Protein AF-A0A6I2IN45-F1 (afdb_monomer_lite)

Structure (mmCIF, N/CA/C/O backbone):
data_AF-A0A6I2IN45-F1
#
_entry.id   AF-A0A6I2IN45-F1
#
loop_
_atom_site.group_PDB
_atom_site.id
_atom_site.type_symbol
_atom_site.label_atom_id
_atom_site.label_alt_id
_atom_site.label_comp_id
_atom_site.label_asym_id
_atom_site.label_entity_id
_atom_site.label_seq_id
_atom_site.pdbx_PDB_ins_code
_atom_site.Cartn_x
_atom_site.Cartn_y
_atom_site.Cartn_z
_atom_site.occupancy
_atom_site.B_iso_or_equiv
_atom_site.auth_seq_id
_atom_site.auth_comp_id
_atom_site.auth_asym_id
_atom_site.auth_atom_id
_atom_site.pdbx_PDB_model_num
ATOM 1 N N . MET A 1 1 ? 32.925 -15.203 -22.226 1.00 58.94 1 MET A N 1
ATOM 2 C CA . MET A 1 1 ? 31.473 -15.334 -22.007 1.00 58.94 1 MET A CA 1
ATOM 3 C C . MET A 1 1 ? 30.816 -14.956 -23.315 1.00 58.94 1 MET A C 1
ATOM 5 O O . MET A 1 1 ? 31.071 -13.855 -23.794 1.00 58.94 1 MET A O 1
ATOM 9 N N . ASP A 1 2 ? 30.115 -15.897 -23.936 1.00 79.56 2 ASP A N 1
ATOM 10 C CA . ASP A 1 2 ? 29.414 -15.661 -25.197 1.00 79.56 2 ASP A CA 1
ATOM 11 C C . ASP A 1 2 ? 28.270 -14.648 -24.981 1.00 79.56 2 ASP A C 1
ATOM 13 O O . ASP A 1 2 ? 27.722 -14.542 -23.877 1.00 79.56 2 ASP A O 1
ATOM 17 N N . ARG A 1 3 ? 27.920 -13.868 -26.008 1.00 73.38 3 ARG A N 1
ATOM 18 C CA . ARG A 1 3 ? 26.819 -12.891 -25.950 1.00 73.38 3 ARG A CA 1
ATOM 19 C C . ARG A 1 3 ? 25.492 -13.573 -25.610 1.00 73.38 3 ARG A C 1
ATOM 21 O O . ARG A 1 3 ? 24.694 -12.997 -24.869 1.00 73.38 3 ARG A O 1
ATOM 28 N N . ASP A 1 4 ? 25.305 -14.808 -26.064 1.00 83.31 4 ASP A N 1
ATOM 29 C CA . ASP A 1 4 ? 24.113 -15.610 -25.785 1.00 83.31 4 ASP A CA 1
ATOM 30 C C . ASP A 1 4 ? 24.023 -16.045 -24.315 1.00 83.31 4 ASP A C 1
ATOM 32 O O . ASP A 1 4 ? 22.932 -16.073 -23.739 1.00 83.31 4 ASP A O 1
ATOM 36 N N . ASP A 1 5 ? 25.158 -16.307 -23.663 1.00 85.38 5 ASP A N 1
ATOM 37 C CA . ASP A 1 5 ? 25.192 -16.630 -22.233 1.00 85.38 5 ASP A CA 1
ATOM 38 C C . ASP A 1 5 ? 24.855 -15.406 -21.378 1.00 85.38 5 ASP A C 1
ATOM 40 O O . ASP A 1 5 ? 24.067 -15.494 -20.430 1.00 85.38 5 ASP A O 1
ATOM 44 N N . ALA A 1 6 ? 25.386 -14.236 -21.744 1.00 86.25 6 ALA A N 1
ATOM 45 C CA . ALA A 1 6 ? 25.057 -12.981 -21.075 1.00 86.25 6 ALA A CA 1
ATOM 46 C C . ALA A 1 6 ? 23.564 -12.631 -21.227 1.00 86.25 6 ALA A C 1
ATOM 48 O O . ALA A 1 6 ? 22.911 -12.261 -20.247 1.00 86.25 6 ALA A O 1
ATOM 49 N N . ALA A 1 7 ? 22.997 -12.808 -22.426 1.00 88.50 7 ALA A N 1
ATOM 50 C CA . ALA A 1 7 ? 21.577 -12.578 -22.685 1.00 88.50 7 ALA A CA 1
ATOM 51 C C . ALA A 1 7 ? 20.676 -13.494 -21.836 1.00 88.50 7 ALA A C 1
ATOM 53 O O . ALA A 1 7 ? 19.730 -13.014 -21.204 1.00 88.50 7 ALA A O 1
ATOM 54 N N . LYS A 1 8 ? 21.005 -14.790 -21.737 1.00 90.94 8 LYS A N 1
ATOM 55 C CA . LYS A 1 8 ? 20.273 -15.753 -20.894 1.00 90.94 8 LYS A CA 1
ATOM 56 C C . LYS A 1 8 ? 20.310 -15.373 -19.415 1.00 90.94 8 LYS A C 1
ATOM 58 O O . LYS A 1 8 ? 19.288 -15.466 -18.733 1.00 90.94 8 LYS A O 1
ATOM 63 N N . ILE A 1 9 ? 21.457 -14.914 -18.909 1.00 90.44 9 ILE A N 1
ATOM 64 C CA . ILE A 1 9 ? 21.591 -14.457 -17.517 1.00 90.44 9 ILE A CA 1
ATOM 65 C C . ILE A 1 9 ? 20.694 -13.240 -17.260 1.00 90.44 9 ILE A C 1
ATOM 67 O O . ILE A 1 9 ? 19.969 -13.212 -16.263 1.00 90.44 9 ILE A O 1
ATOM 71 N N . ILE A 1 10 ? 20.692 -12.258 -18.167 1.00 88.19 10 ILE A N 1
ATOM 72 C CA . ILE A 1 10 ? 19.843 -11.063 -18.057 1.00 88.19 10 ILE A CA 1
ATOM 73 C C . ILE A 1 10 ? 18.362 -11.453 -18.044 1.00 88.19 10 ILE A C 1
ATOM 75 O O . ILE A 1 10 ? 17.624 -11.026 -17.155 1.00 88.19 10 ILE A O 1
ATOM 79 N N . GLN A 1 11 ? 17.930 -12.304 -18.977 1.00 88.44 11 GLN A N 1
ATOM 80 C CA . GLN A 1 11 ? 16.545 -12.773 -19.061 1.00 88.44 11 GLN A CA 1
ATOM 81 C C . GLN A 1 11 ? 16.125 -13.552 -17.812 1.00 88.44 11 GLN A C 1
ATOM 83 O O . GLN A 1 11 ? 15.054 -13.303 -17.261 1.00 88.44 11 GLN A O 1
ATOM 88 N N . LYS A 1 12 ? 16.978 -14.455 -17.314 1.00 90.56 12 LYS A N 1
ATOM 89 C CA . LYS A 1 12 ? 16.726 -15.202 -16.075 1.00 90.56 12 LYS A CA 1
ATOM 90 C C . LYS A 1 12 ? 16.561 -14.261 -14.882 1.00 90.56 12 LYS A C 1
ATOM 92 O O . LYS A 1 12 ? 15.599 -14.393 -14.128 1.00 90.56 12 LYS A O 1
ATOM 97 N N . ASN A 1 13 ? 17.460 -13.290 -14.730 1.00 88.25 13 ASN A N 1
ATOM 98 C CA . ASN A 1 13 ? 17.394 -12.309 -13.647 1.00 88.25 13 ASN A CA 1
ATOM 99 C C . ASN A 1 13 ? 16.135 -11.442 -13.742 1.00 88.25 13 ASN A C 1
ATOM 101 O O . ASN A 1 13 ? 15.477 -11.208 -12.727 1.00 88.25 13 ASN A O 1
ATOM 105 N N . TRP A 1 14 ? 15.763 -11.017 -14.950 1.00 86.00 14 TRP A N 1
ATOM 106 C CA . TRP A 1 14 ? 14.524 -10.285 -15.191 1.00 86.00 14 TRP A CA 1
ATOM 107 C C . TRP A 1 14 ? 13.282 -11.111 -14.838 1.00 86.00 14 TRP A C 1
ATOM 109 O O . TRP A 1 14 ? 12.407 -10.627 -14.123 1.00 86.00 14 TRP A O 1
ATOM 119 N N . ASN A 1 15 ? 13.217 -12.368 -15.278 1.00 84.25 15 ASN A N 1
ATOM 120 C CA . ASN A 1 15 ? 12.085 -13.254 -15.010 1.00 84.25 15 ASN A CA 1
ATOM 121 C C . ASN A 1 15 ? 11.928 -13.538 -13.513 1.00 84.25 15 ASN A C 1
ATOM 123 O O . ASN A 1 15 ? 10.815 -13.461 -12.986 1.00 84.25 15 ASN A O 1
ATOM 127 N N . ASN A 1 16 ? 13.034 -13.792 -12.812 1.00 84.44 16 ASN A N 1
ATOM 128 C CA . ASN A 1 16 ? 13.034 -13.957 -11.359 1.00 84.44 16 ASN A CA 1
ATOM 129 C C . ASN A 1 16 ? 12.531 -12.687 -10.667 1.00 84.44 16 ASN A C 1
ATOM 131 O O . ASN A 1 16 ? 11.610 -12.745 -9.855 1.00 84.44 16 ASN A O 1
ATOM 135 N N . PHE A 1 17 ? 13.074 -11.530 -11.049 1.00 85.50 17 PHE A N 1
ATOM 136 C CA . PHE A 1 17 ? 12.657 -10.236 -10.524 1.00 85.50 17 PHE A CA 1
ATOM 137 C C . PHE A 1 17 ? 11.156 -9.982 -10.722 1.00 85.50 17 PHE A C 1
ATOM 139 O O . PHE A 1 17 ? 10.447 -9.657 -9.768 1.00 85.50 17 PHE A O 1
ATOM 146 N N . ALA A 1 18 ? 10.661 -10.162 -11.947 1.00 81.81 18 ALA A N 1
ATOM 147 C CA . ALA A 1 18 ? 9.259 -9.974 -12.293 1.00 81.81 18 ALA A CA 1
ATOM 148 C C . ALA A 1 18 ? 8.344 -10.913 -11.497 1.00 81.81 18 ALA A C 1
ATOM 150 O O . ALA A 1 18 ? 7.282 -10.495 -11.036 1.00 81.81 18 ALA A O 1
ATOM 151 N N . THR A 1 19 ? 8.765 -12.165 -11.309 1.00 81.44 19 THR A N 1
ATOM 152 C CA . THR A 1 19 ? 8.012 -13.175 -10.558 1.00 81.44 19 THR A CA 1
ATOM 153 C C . THR A 1 19 ? 7.900 -12.799 -9.085 1.00 81.44 19 THR A C 1
ATOM 155 O O . THR A 1 19 ? 6.795 -12.787 -8.551 1.00 81.44 19 THR A O 1
ATOM 158 N N . THR A 1 20 ? 8.996 -12.383 -8.447 1.00 80.06 20 THR A N 1
ATOM 159 C CA . THR A 1 20 ? 8.968 -11.904 -7.056 1.00 80.06 20 THR A CA 1
ATOM 160 C C . THR A 1 20 ? 8.071 -10.676 -6.901 1.00 80.06 20 THR A C 1
ATOM 162 O O . THR A 1 20 ? 7.252 -10.620 -5.991 1.00 80.06 20 THR A O 1
ATOM 165 N N . ARG A 1 21 ? 8.148 -9.703 -7.818 1.00 81.19 21 ARG A N 1
ATOM 166 C CA . ARG A 1 21 ? 7.321 -8.481 -7.746 1.00 81.19 21 ARG A CA 1
ATOM 167 C C . ARG A 1 21 ? 5.829 -8.757 -7.884 1.00 81.19 21 ARG A C 1
ATOM 169 O O . ARG A 1 21 ? 5.015 -8.088 -7.254 1.00 81.19 21 ARG A O 1
ATOM 176 N N . LYS A 1 22 ? 5.456 -9.768 -8.670 1.00 80.62 22 LYS A N 1
ATOM 177 C CA . LYS A 1 22 ? 4.068 -10.235 -8.798 1.00 80.62 22 LYS A CA 1
ATOM 178 C C . LYS A 1 22 ? 3.498 -10.822 -7.499 1.00 80.62 22 LYS A C 1
ATOM 180 O O . LYS A 1 22 ? 2.279 -10.932 -7.391 1.00 80.62 22 LYS A O 1
ATOM 185 N N . GLN A 1 23 ? 4.354 -11.165 -6.536 1.00 82.75 23 GLN A N 1
ATOM 186 C CA . GLN A 1 23 ? 3.980 -11.703 -5.227 1.00 82.75 23 GLN A CA 1
ATOM 187 C C . GLN A 1 23 ? 3.932 -10.632 -4.126 1.00 82.75 23 GLN A C 1
ATOM 189 O O . GLN A 1 23 ? 3.487 -10.938 -3.022 1.00 82.75 23 GLN A O 1
ATOM 194 N N . ASP A 1 24 ? 4.323 -9.376 -4.400 1.00 83.19 24 ASP A N 1
ATOM 195 C CA . ASP A 1 24 ? 4.358 -8.302 -3.389 1.00 83.19 24 ASP A CA 1
ATOM 196 C C . ASP A 1 24 ? 2.987 -8.126 -2.697 1.00 83.19 24 ASP A C 1
ATOM 198 O O . ASP A 1 24 ? 2.924 -7.908 -1.490 1.00 83.19 24 ASP A O 1
ATOM 202 N N . SER A 1 25 ? 1.881 -8.290 -3.435 1.00 84.12 25 SER A N 1
ATOM 203 C CA . SER A 1 25 ? 0.509 -8.233 -2.904 1.00 84.12 25 SER A CA 1
ATOM 204 C C . SER A 1 25 ? 0.217 -9.318 -1.859 1.00 84.12 25 SER A C 1
ATOM 206 O O . SER A 1 25 ? -0.412 -9.044 -0.838 1.00 84.12 25 SER A O 1
ATOM 208 N N . GLU A 1 26 ? 0.672 -10.546 -2.108 1.00 88.12 26 GLU A N 1
ATOM 209 C CA . GLU A 1 26 ? 0.508 -11.669 -1.180 1.00 88.12 26 GLU A CA 1
ATOM 210 C C . GLU A 1 26 ? 1.450 -11.519 0.014 1.00 88.12 26 GLU A C 1
ATOM 212 O O . GLU A 1 26 ? 1.060 -11.738 1.159 1.00 88.12 26 GLU A O 1
ATOM 217 N N . MET A 1 27 ? 2.665 -11.023 -0.233 1.00 89.56 27 MET A N 1
ATOM 218 C CA . MET A 1 27 ? 3.613 -10.687 0.822 1.00 89.56 27 MET A CA 1
ATOM 219 C C . MET A 1 27 ? 3.046 -9.630 1.781 1.00 89.56 27 MET A C 1
ATOM 221 O O . MET A 1 27 ? 3.191 -9.786 2.992 1.00 89.56 27 MET A O 1
ATOM 225 N N . CYS A 1 28 ? 2.348 -8.602 1.278 1.00 91.69 28 CYS A N 1
ATOM 226 C CA . CYS A 1 28 ? 1.636 -7.636 2.122 1.00 91.69 28 CYS A CA 1
ATOM 227 C C . CYS A 1 28 ? 0.637 -8.324 3.052 1.00 91.69 28 CYS A C 1
ATOM 229 O O . CYS A 1 28 ? 0.661 -8.070 4.253 1.00 91.69 28 CYS A O 1
ATOM 231 N N . ARG A 1 29 ? -0.234 -9.183 2.505 1.00 94.50 29 ARG A N 1
ATOM 232 C CA . ARG A 1 29 ? -1.260 -9.892 3.285 1.00 94.50 29 ARG A CA 1
ATOM 233 C C . ARG A 1 29 ? -0.638 -10.803 4.333 1.00 94.50 29 ARG A C 1
ATOM 235 O O . ARG A 1 29 ? -1.058 -10.770 5.486 1.00 94.50 29 ARG A O 1
ATOM 242 N N . LYS A 1 30 ? 0.385 -11.570 3.946 1.00 94.69 30 LYS A N 1
ATOM 243 C CA . LYS A 1 30 ? 1.111 -12.463 4.850 1.00 94.69 30 LYS A CA 1
ATOM 244 C C . LYS A 1 30 ? 1.732 -11.692 6.009 1.00 94.69 30 LYS A C 1
ATOM 246 O O . LYS A 1 30 ? 1.482 -12.046 7.153 1.00 94.69 30 LYS A O 1
ATOM 251 N N . ILE A 1 31 ? 2.491 -10.630 5.726 1.00 95.56 31 ILE A N 1
ATOM 252 C CA . ILE A 1 31 ? 3.129 -9.838 6.783 1.00 95.56 31 ILE A CA 1
ATOM 253 C C . ILE A 1 31 ? 2.065 -9.174 7.659 1.00 95.56 31 ILE A C 1
ATOM 255 O O . ILE A 1 31 ? 2.119 -9.310 8.874 1.00 95.56 31 ILE A O 1
ATOM 259 N N . ALA A 1 32 ? 1.068 -8.507 7.070 1.00 96.81 32 ALA A N 1
ATOM 260 C CA . ALA A 1 32 ? 0.023 -7.820 7.830 1.00 96.81 32 ALA A CA 1
ATOM 261 C C . ALA A 1 32 ? -0.765 -8.766 8.753 1.00 96.81 32 ALA A C 1
ATOM 263 O O . ALA A 1 32 ? -1.130 -8.367 9.853 1.00 96.81 32 ALA A O 1
ATOM 264 N N . GLY A 1 33 ? -0.988 -10.016 8.333 1.00 96.56 33 GLY A N 1
ATOM 265 C CA . GLY A 1 33 ? -1.597 -11.050 9.171 1.00 96.56 33 GLY A CA 1
ATOM 266 C C . GLY A 1 33 ? -0.671 -11.649 10.235 1.00 96.56 33 GLY A C 1
ATOM 267 O O . GLY A 1 33 ? -1.170 -12.280 11.157 1.00 96.56 33 GLY A O 1
ATOM 268 N N . GLN A 1 34 ? 0.652 -11.485 10.121 1.00 95.94 34 GLN A N 1
ATOM 269 C CA . GLN A 1 34 ? 1.618 -11.908 11.146 1.00 95.94 34 GLN A CA 1
ATOM 270 C C . GLN A 1 34 ? 1.790 -10.866 12.256 1.00 95.94 34 GLN A C 1
ATOM 272 O O . GLN A 1 34 ? 1.976 -11.235 13.409 1.00 95.94 34 GLN A O 1
ATOM 277 N N . ILE A 1 35 ? 1.766 -9.576 11.906 1.00 96.31 35 ILE A N 1
ATOM 278 C CA . ILE A 1 35 ? 2.050 -8.458 12.830 1.00 96.31 35 ILE A CA 1
ATOM 279 C C . ILE A 1 35 ? 0.799 -7.687 13.265 1.00 96.31 35 ILE A C 1
ATOM 281 O O . ILE A 1 35 ? 0.859 -6.522 13.675 1.00 96.31 35 ILE A O 1
ATOM 285 N N . GLY A 1 36 ? -0.352 -8.308 13.077 1.00 97.38 36 GLY A N 1
ATOM 286 C CA . GLY A 1 36 ? -1.644 -7.706 13.300 1.00 97.38 36 GLY A CA 1
ATOM 287 C C . GLY A 1 36 ? -2.747 -8.729 13.126 1.00 97.38 36 GLY A C 1
ATOM 288 O O . GLY A 1 36 ? -2.514 -9.930 12.982 1.00 97.38 36 GLY A O 1
ATOM 289 N N . ARG A 1 37 ? -3.975 -8.230 13.077 1.00 97.56 37 ARG A N 1
ATOM 290 C CA . ARG A 1 37 ? -5.174 -9.047 12.893 1.00 97.56 37 ARG A CA 1
ATOM 291 C C . ARG A 1 37 ? -6.002 -8.551 11.721 1.00 97.56 37 ARG A C 1
ATOM 293 O O . ARG A 1 37 ? -5.967 -7.373 11.364 1.00 97.56 37 ARG A O 1
ATOM 300 N N . LYS A 1 38 ? -6.792 -9.450 11.137 1.00 98.06 38 LYS A N 1
ATOM 301 C CA . LYS A 1 38 ? -7.822 -9.068 10.165 1.00 98.06 38 LYS A CA 1
ATOM 302 C C . LYS A 1 38 ? -8.906 -8.243 10.857 1.00 98.06 38 LYS A C 1
ATOM 304 O O . LYS A 1 38 ? -9.243 -8.501 12.015 1.00 98.06 38 LYS A O 1
ATOM 309 N N . ILE A 1 39 ? -9.438 -7.270 10.129 1.00 98.12 39 ILE A N 1
ATOM 310 C CA . ILE A 1 39 ? -10.679 -6.595 10.508 1.00 98.12 39 ILE A CA 1
ATOM 311 C C . ILE A 1 39 ? -11.840 -7.472 10.044 1.00 98.12 39 ILE A C 1
ATOM 313 O O . ILE A 1 39 ? -11.816 -7.957 8.914 1.00 98.12 39 ILE A O 1
ATOM 317 N N . THR A 1 40 ? -12.808 -7.717 10.924 1.00 96.75 40 THR A N 1
ATOM 318 C CA . THR A 1 40 ? -13.891 -8.688 10.684 1.00 96.75 40 THR A CA 1
ATOM 319 C C . THR A 1 40 ? -15.168 -8.062 10.146 1.00 96.75 40 THR A C 1
ATOM 321 O O . THR A 1 40 ? -15.942 -8.743 9.486 1.00 96.75 40 THR A O 1
ATOM 324 N N . ASP A 1 41 ? -15.393 -6.782 10.431 1.00 97.69 41 ASP A N 1
ATOM 325 C CA . ASP A 1 41 ? -16.601 -6.055 10.056 1.00 97.69 41 ASP A CA 1
ATOM 326 C C . ASP A 1 41 ? -16.350 -4.537 10.047 1.00 97.69 41 ASP A C 1
ATOM 328 O O . ASP A 1 41 ? -15.307 -4.042 10.492 1.00 97.69 41 ASP A O 1
ATOM 332 N N . TYR A 1 42 ? -17.305 -3.779 9.503 1.00 97.31 42 TYR A N 1
ATOM 333 C CA . TYR A 1 42 ? -17.170 -2.328 9.384 1.00 97.31 42 TYR A CA 1
ATOM 334 C C . TYR A 1 42 ? -17.141 -1.612 10.745 1.00 97.31 42 TYR A C 1
ATOM 336 O O . TYR A 1 42 ? -16.450 -0.605 10.897 1.00 97.31 42 TYR A O 1
ATOM 344 N N . ALA A 1 43 ? -17.824 -2.139 11.765 1.00 97.31 43 ALA A N 1
ATOM 345 C CA . ALA A 1 43 ? -17.793 -1.547 13.101 1.00 97.31 43 ALA A CA 1
ATOM 346 C C . ALA A 1 43 ? -16.396 -1.678 13.734 1.00 97.31 43 ALA A C 1
ATOM 348 O O . ALA A 1 43 ? -15.901 -0.748 14.373 1.00 97.31 43 ALA A O 1
ATOM 349 N N . ASP A 1 44 ? -15.717 -2.802 13.521 1.00 98.25 44 ASP A N 1
ATOM 350 C CA . ASP A 1 44 ? -14.331 -3.026 13.915 1.00 98.25 44 ASP A CA 1
ATOM 351 C C . ASP A 1 44 ? -13.352 -2.113 13.161 1.00 98.25 44 ASP A C 1
ATOM 353 O O . ASP A 1 44 ? -12.417 -1.569 13.763 1.00 98.25 44 ASP A O 1
ATOM 357 N N . PHE A 1 45 ? -13.608 -1.863 11.873 1.00 98.12 45 PHE A N 1
ATOM 358 C CA . PHE A 1 45 ? -12.893 -0.841 11.106 1.00 98.12 45 PHE A CA 1
ATOM 359 C C . PHE A 1 45 ? -13.039 0.545 11.740 1.00 98.12 45 PHE A C 1
ATOM 361 O O . PHE A 1 45 ? -12.026 1.190 12.019 1.00 98.12 45 PHE A O 1
ATOM 368 N N . GLN A 1 46 ? -14.268 0.984 12.024 1.00 97.62 46 GLN A N 1
ATOM 369 C CA . GLN A 1 46 ? -14.527 2.293 12.628 1.00 97.62 46 GLN A CA 1
ATOM 370 C C . GLN A 1 46 ? -13.874 2.423 14.006 1.00 97.62 46 GLN A C 1
ATOM 372 O O . GLN A 1 46 ? -13.182 3.406 14.267 1.00 97.62 46 GLN A O 1
ATOM 377 N N . ARG A 1 47 ? -14.001 1.408 14.873 1.00 97.62 47 ARG A N 1
ATOM 378 C CA . ARG A 1 47 ? -13.312 1.393 16.176 1.00 97.62 47 ARG A CA 1
ATOM 379 C C . ARG A 1 47 ? -11.802 1.553 16.017 1.00 97.62 47 ARG A C 1
ATOM 381 O O . ARG A 1 47 ? -11.197 2.355 16.723 1.00 97.62 47 ARG A O 1
ATOM 388 N N . SER A 1 48 ? -11.197 0.825 15.079 1.00 98.00 48 SER A N 1
ATOM 389 C CA . SER A 1 48 ? -9.759 0.912 14.801 1.00 98.00 48 SER A CA 1
ATOM 390 C C . SER A 1 48 ? -9.358 2.293 14.270 1.00 98.00 48 SER A C 1
ATOM 392 O O . SER A 1 48 ? -8.336 2.843 14.688 1.00 98.00 48 SER A O 1
ATOM 394 N N . LEU A 1 49 ? -10.178 2.874 13.390 1.00 97.06 49 LEU A N 1
ATOM 395 C CA . LEU A 1 49 ? -9.975 4.197 12.802 1.00 97.06 49 LEU A CA 1
ATOM 396 C C . LEU A 1 49 ? -10.011 5.297 13.873 1.00 97.06 49 LEU A C 1
ATOM 398 O O . LEU A 1 49 ? -9.068 6.086 13.968 1.00 97.06 49 LEU A O 1
ATOM 402 N N . TYR A 1 50 ? -11.048 5.316 14.715 1.00 96.69 50 TYR A N 1
ATOM 403 C CA . TYR A 1 50 ? -11.209 6.309 15.783 1.00 96.69 50 TYR A CA 1
ATOM 404 C C . TYR A 1 50 ? -10.193 6.142 16.913 1.00 96.69 50 TYR A C 1
ATOM 406 O O . TYR A 1 50 ? -9.751 7.131 17.496 1.00 96.69 50 TYR A O 1
ATOM 414 N N . ALA A 1 51 ? -9.743 4.914 17.174 1.00 96.81 51 ALA A N 1
ATOM 415 C CA . ALA A 1 51 ? -8.633 4.644 18.084 1.00 96.81 51 ALA A CA 1
ATOM 416 C C . ALA A 1 51 ? -7.255 5.012 17.492 1.00 96.81 51 ALA A C 1
ATOM 418 O O . ALA A 1 51 ? -6.229 4.721 18.107 1.00 96.81 51 ALA A O 1
ATOM 419 N N . ASN A 1 52 ? -7.206 5.635 16.305 1.00 96.50 52 ASN A N 1
ATOM 420 C CA . ASN A 1 52 ? -5.986 6.012 15.587 1.00 96.50 52 ASN A CA 1
ATOM 421 C C . ASN A 1 52 ? -5.008 4.844 15.374 1.00 96.50 52 ASN A C 1
ATOM 423 O O . ASN A 1 52 ? -3.792 5.052 15.303 1.00 96.50 52 ASN A O 1
ATOM 427 N N . LYS A 1 53 ? -5.523 3.614 15.255 1.00 97.81 53 LYS A N 1
ATOM 428 C CA . LYS A 1 53 ? -4.701 2.444 14.939 1.00 97.81 53 LYS A CA 1
ATOM 429 C C . LYS A 1 53 ? -4.161 2.548 13.511 1.00 97.81 53 LYS A C 1
ATOM 431 O O . LYS A 1 53 ? -4.669 3.301 12.678 1.00 97.81 53 LYS A O 1
ATOM 436 N N . VAL A 1 54 ? -3.111 1.779 13.227 1.00 98.44 54 VAL A N 1
ATOM 437 C CA . VAL A 1 54 ? -2.567 1.658 11.871 1.00 98.44 54 VAL A CA 1
ATOM 438 C C . VAL A 1 54 ? -3.309 0.537 11.158 1.00 98.44 54 VAL A C 1
ATOM 440 O O . VAL A 1 54 ? -3.141 -0.637 11.483 1.00 98.44 54 VAL A O 1
ATOM 443 N N . ILE A 1 55 ? -4.132 0.910 10.185 1.00 98.56 55 ILE A N 1
ATOM 444 C CA . ILE A 1 55 ? -4.898 -0.014 9.350 1.00 98.56 55 ILE A CA 1
ATOM 445 C C . ILE A 1 55 ? -4.142 -0.214 8.036 1.00 98.56 55 ILE A C 1
ATOM 447 O O . ILE A 1 55 ? -3.632 0.737 7.440 1.00 98.56 55 ILE A O 1
ATOM 451 N N . VAL A 1 56 ? -4.079 -1.454 7.566 1.00 98.44 56 VAL A N 1
ATOM 452 C CA . VAL A 1 56 ? -3.436 -1.852 6.315 1.00 98.44 56 VAL A CA 1
ATOM 453 C C . VAL A 1 56 ? -4.506 -2.302 5.330 1.00 98.44 56 VAL A C 1
ATOM 455 O O . VAL A 1 56 ? -5.251 -3.244 5.593 1.00 98.44 56 VAL A O 1
ATOM 458 N N . GLN A 1 57 ? -4.540 -1.662 4.166 1.00 97.38 57 GLN A N 1
ATOM 459 C CA . GLN A 1 57 ? -5.290 -2.106 3.000 1.00 97.38 57 GLN A CA 1
ATOM 460 C C . GLN A 1 57 ? -4.327 -2.828 2.051 1.00 97.38 57 GLN A C 1
ATOM 462 O O . GLN A 1 57 ? -3.519 -2.185 1.382 1.00 97.38 57 GLN A O 1
ATOM 467 N N . ALA A 1 58 ? -4.422 -4.155 1.964 1.00 95.62 58 ALA A N 1
ATOM 468 C CA . ALA A 1 58 ? -3.583 -5.003 1.111 1.00 95.62 58 ALA A CA 1
ATOM 469 C C . ALA A 1 58 ? -4.380 -5.516 -0.104 1.00 95.62 58 ALA A C 1
ATOM 471 O O . ALA A 1 58 ? -4.676 -6.707 -0.236 1.00 95.62 58 ALA A O 1
ATOM 472 N N . ASN A 1 59 ? -4.766 -4.591 -0.989 1.00 93.19 59 ASN A N 1
ATOM 473 C CA . ASN A 1 59 ? -5.751 -4.833 -2.048 1.00 93.19 59 ASN A CA 1
ATOM 474 C C . ASN A 1 59 ? -5.163 -5.244 -3.414 1.00 93.19 59 ASN A C 1
ATOM 476 O O . ASN A 1 59 ? -5.864 -5.221 -4.421 1.00 93.19 59 ASN A O 1
ATOM 480 N N . GLY A 1 60 ? -3.881 -5.594 -3.488 1.00 87.19 60 GLY A N 1
ATOM 481 C CA . GLY A 1 60 ? -3.274 -6.050 -4.739 1.00 87.19 60 GLY A CA 1
ATOM 482 C C . GLY A 1 60 ? -3.740 -7.450 -5.159 1.00 87.19 60 GLY A C 1
ATOM 483 O O . GLY A 1 60 ? -4.078 -8.286 -4.317 1.00 87.19 60 GLY A O 1
ATOM 484 N N . THR A 1 61 ? -3.712 -7.736 -6.461 1.00 85.25 61 THR A N 1
ATOM 485 C CA . THR A 1 61 ? -3.995 -9.081 -7.001 1.00 85.25 61 THR A CA 1
ATOM 486 C C . THR A 1 61 ? -2.695 -9.858 -7.213 1.00 85.25 61 THR A C 1
ATOM 488 O O . THR A 1 61 ? -1.668 -9.269 -7.563 1.00 85.25 61 THR A O 1
ATOM 491 N N . GLU A 1 62 ? -2.715 -11.169 -6.965 1.00 78.94 62 GLU A N 1
ATOM 492 C CA . GLU A 1 62 ? -1.583 -12.044 -7.292 1.00 78.94 62 GLU A CA 1
ATOM 493 C C . GLU A 1 62 ? -1.383 -12.098 -8.813 1.00 78.94 62 GLU A C 1
ATOM 495 O O . GLU A 1 62 ? -2.336 -11.970 -9.581 1.00 78.94 62 GLU A O 1
ATOM 500 N N . HIS A 1 63 ? -0.135 -12.216 -9.269 1.00 79.81 63 HIS A N 1
ATOM 501 C CA . HIS A 1 63 ? 0.254 -12.258 -10.688 1.00 79.81 63 HIS A CA 1
ATOM 502 C C . HIS A 1 63 ? -0.005 -10.974 -11.495 1.00 79.81 63 HIS A C 1
ATOM 504 O O . HIS A 1 63 ? 0.638 -10.782 -12.532 1.00 79.81 63 HIS A O 1
ATOM 510 N N . CYS A 1 64 ? -0.842 -10.058 -10.999 1.00 81.75 64 CYS A N 1
ATOM 511 C CA . CYS A 1 64 ? -1.119 -8.760 -11.601 1.00 81.75 64 CYS A CA 1
ATOM 512 C C . CYS A 1 64 ? -0.971 -7.615 -10.575 1.00 81.75 64 CYS A C 1
ATOM 514 O O . CYS A 1 64 ? -1.965 -7.081 -10.078 1.00 81.75 64 CYS A O 1
ATOM 516 N N . PRO A 1 65 ? 0.272 -7.176 -10.280 1.00 74.19 65 PRO A N 1
ATOM 517 C CA . PRO A 1 65 ? 0.557 -6.155 -9.264 1.00 74.19 65 PRO A CA 1
ATOM 518 C C . PRO A 1 65 ? 0.056 -4.749 -9.639 1.00 74.19 65 PRO A C 1
ATOM 520 O O . PRO A 1 65 ? 0.189 -3.817 -8.850 1.00 74.19 65 PRO A O 1
ATOM 523 N N . MET A 1 66 ? -0.503 -4.590 -10.842 1.00 80.56 66 MET A N 1
ATOM 524 C CA . MET A 1 66 ? -1.113 -3.351 -11.328 1.00 80.56 66 MET A CA 1
ATOM 525 C C . MET A 1 66 ? -2.615 -3.263 -11.019 1.00 80.56 66 MET A C 1
ATOM 527 O O . MET A 1 66 ? -3.195 -2.193 -11.195 1.00 80.56 66 MET A O 1
ATOM 531 N N . ILE A 1 67 ? -3.245 -4.363 -10.584 1.00 84.75 67 ILE A N 1
ATOM 532 C CA . ILE A 1 67 ? -4.662 -4.402 -10.210 1.00 84.75 67 ILE A CA 1
ATOM 533 C C . ILE A 1 67 ? -4.800 -4.256 -8.698 1.00 84.75 67 ILE A C 1
ATOM 535 O O . ILE A 1 67 ? -4.154 -4.967 -7.922 1.00 84.75 67 ILE A O 1
ATOM 539 N N . GLY A 1 68 ? -5.712 -3.367 -8.308 1.00 89.56 68 GLY A N 1
ATOM 540 C CA . GLY A 1 68 ? -5.954 -3.005 -6.921 1.00 89.56 68 GLY A CA 1
ATOM 541 C C . GLY A 1 68 ? -4.972 -1.955 -6.411 1.00 89.56 68 GLY A C 1
ATOM 542 O O . GLY A 1 68 ? -3.990 -1.606 -7.065 1.00 89.56 68 GLY A O 1
ATOM 543 N N . HIS A 1 69 ? -5.271 -1.408 -5.237 1.00 93.44 69 HIS A N 1
ATOM 544 C CA . HIS A 1 69 ? -4.475 -0.341 -4.641 1.00 93.44 69 HIS A CA 1
ATOM 545 C C . HIS A 1 69 ? -4.252 -0.612 -3.163 1.00 93.44 69 HIS A C 1
ATOM 547 O O . HIS A 1 69 ? -5.218 -0.661 -2.404 1.00 93.44 69 HIS A O 1
ATOM 553 N N . SER A 1 70 ? -2.999 -0.784 -2.757 1.00 95.69 70 SER A N 1
ATOM 554 C CA . SER A 1 70 ? -2.654 -0.963 -1.348 1.00 95.69 70 SER A CA 1
ATOM 555 C C . SER A 1 70 ? -2.269 0.363 -0.700 1.00 95.69 70 SER A C 1
ATOM 557 O O . SER A 1 70 ? -1.640 1.219 -1.324 1.00 95.69 70 SER A O 1
ATOM 559 N N . ALA A 1 71 ? -2.661 0.529 0.558 1.00 97.31 71 ALA A N 1
ATOM 560 C CA . ALA A 1 71 ? -2.470 1.752 1.324 1.00 97.31 71 ALA A CA 1
ATOM 561 C C . ALA A 1 71 ? -2.415 1.449 2.824 1.00 97.31 71 ALA A C 1
ATOM 563 O O . ALA A 1 71 ? -2.804 0.368 3.266 1.00 97.31 71 ALA A O 1
ATOM 564 N N . PHE A 1 72 ? -1.994 2.435 3.606 1.00 98.19 72 PHE A N 1
ATOM 565 C CA . PHE A 1 72 ? -2.251 2.469 5.040 1.00 98.19 72 PHE A CA 1
ATOM 566 C C . PHE A 1 72 ? -3.284 3.540 5.363 1.00 98.19 72 PHE A C 1
ATOM 568 O O . PHE A 1 72 ? -3.428 4.522 4.629 1.00 98.19 72 PHE A O 1
ATOM 575 N N . ILE A 1 73 ? -3.951 3.377 6.497 1.00 97.81 73 ILE A N 1
ATOM 576 C CA . ILE A 1 73 ? -4.654 4.450 7.186 1.00 97.81 73 ILE A CA 1
ATOM 577 C C . ILE A 1 73 ? -4.009 4.580 8.560 1.00 97.81 73 ILE A C 1
ATOM 579 O O . ILE A 1 73 ? -3.977 3.624 9.331 1.00 97.81 73 ILE A O 1
ATOM 583 N N . ALA A 1 74 ? -3.461 5.752 8.853 1.00 96.81 74 ALA A N 1
ATOM 584 C CA . ALA A 1 74 ? -2.837 6.054 10.134 1.00 96.81 74 ALA A CA 1
ATOM 585 C C . ALA A 1 74 ? -3.205 7.481 10.530 1.00 96.81 74 ALA A C 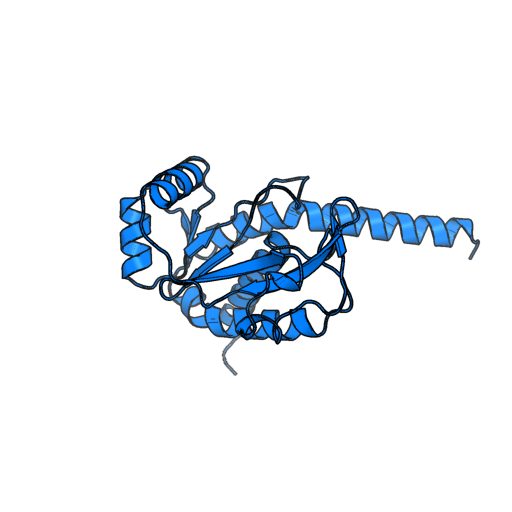1
ATOM 587 O O . ALA A 1 74 ? -3.244 8.358 9.669 1.00 96.81 74 ALA A O 1
ATOM 588 N N . THR A 1 75 ? -3.513 7.700 11.813 1.00 94.56 75 THR A N 1
ATOM 589 C CA . THR A 1 75 ? -4.044 8.986 12.315 1.00 94.56 75 THR A CA 1
ATOM 590 C C . THR A 1 75 ? -5.189 9.533 11.449 1.00 94.56 75 THR A C 1
ATOM 592 O O . THR A 1 75 ? -5.220 10.714 11.103 1.00 94.56 75 THR A O 1
ATOM 595 N N . GLN A 1 76 ? -6.105 8.636 11.057 1.00 94.06 76 GLN A N 1
ATOM 596 C CA . GLN A 1 76 ? -7.272 8.915 10.204 1.00 94.06 76 GLN A CA 1
ATOM 597 C C . GLN A 1 76 ? -6.930 9.514 8.831 1.00 94.06 76 GLN A C 1
ATOM 599 O O . GLN A 1 76 ? -7.741 10.204 8.211 1.00 94.06 76 GLN A O 1
ATOM 604 N N . ARG A 1 77 ? -5.720 9.251 8.328 1.00 95.38 77 ARG A N 1
ATOM 605 C CA . ARG A 1 77 ? -5.269 9.706 7.014 1.00 95.38 77 ARG A CA 1
ATOM 606 C C . ARG A 1 77 ? -4.803 8.548 6.159 1.00 95.38 77 ARG A C 1
ATOM 608 O O . ARG A 1 77 ? -4.091 7.665 6.635 1.00 95.38 77 ARG A O 1
ATOM 615 N N . TYR A 1 78 ? -5.150 8.599 4.879 1.00 95.25 78 TYR A N 1
ATOM 616 C CA . TYR A 1 78 ? -4.577 7.708 3.884 1.00 95.25 78 TYR A CA 1
ATOM 617 C C . TYR A 1 78 ? -3.097 8.008 3.689 1.00 95.25 78 TYR A C 1
ATOM 619 O O . TYR A 1 78 ? -2.715 9.159 3.467 1.00 95.25 78 TYR A O 1
ATOM 627 N N . VAL A 1 79 ? -2.293 6.948 3.719 1.00 96.50 79 VAL A N 1
ATOM 628 C CA . VAL A 1 79 ? -0.877 6.937 3.363 1.00 96.50 79 VAL A CA 1
ATOM 629 C C . VAL A 1 79 ? -0.690 5.954 2.212 1.00 96.50 79 VAL A C 1
ATOM 631 O O . VAL A 1 79 ? -0.712 4.736 2.406 1.00 96.50 79 VAL A O 1
ATOM 634 N N . SER A 1 80 ? -0.533 6.469 0.996 1.00 95.31 80 SER A N 1
ATOM 635 C CA . SER A 1 80 ? -0.478 5.649 -0.213 1.00 95.31 80 SER A CA 1
ATOM 636 C C . SER A 1 80 ? 0.434 6.219 -1.295 1.00 95.31 80 SER A C 1
ATOM 638 O O . SER A 1 80 ? 0.755 7.409 -1.328 1.00 95.31 80 SER A O 1
ATOM 640 N N . LEU A 1 81 ? 0.869 5.336 -2.195 1.00 94.25 81 LEU A N 1
ATOM 641 C CA . LEU A 1 81 ? 1.598 5.702 -3.404 1.00 94.25 81 LEU A CA 1
ATOM 642 C C . LEU A 1 81 ? 0.624 5.772 -4.581 1.00 94.25 81 LEU A C 1
ATOM 644 O O . LEU A 1 81 ? 0.123 4.742 -5.029 1.00 94.25 81 LEU A O 1
ATOM 648 N N . ASN A 1 82 ? 0.400 6.970 -5.107 1.00 93.06 82 ASN A N 1
ATOM 649 C CA . ASN A 1 82 ? -0.535 7.220 -6.201 1.00 93.06 82 ASN A CA 1
ATOM 650 C C . ASN A 1 82 ? 0.201 7.521 -7.500 1.00 93.06 82 ASN A C 1
ATOM 652 O O . ASN A 1 82 ? 1.409 7.750 -7.496 1.00 93.06 82 ASN A O 1
ATOM 656 N N . MET A 1 83 ? -0.541 7.547 -8.604 1.00 91.56 83 MET A N 1
ATOM 657 C CA . MET A 1 83 ? -0.083 8.060 -9.890 1.00 91.56 83 MET A CA 1
ATOM 658 C C . MET A 1 83 ? -1.048 9.124 -10.385 1.00 91.56 83 MET A C 1
ATOM 660 O O . MET A 1 83 ? -2.259 8.928 -10.319 1.00 91.56 83 MET A O 1
ATOM 664 N N . SER A 1 84 ? -0.519 10.220 -10.916 1.00 92.69 84 SER A N 1
ATOM 665 C CA . SER A 1 84 ? -1.329 11.226 -11.594 1.00 92.69 84 SER A CA 1
ATOM 666 C C . SER A 1 84 ? -0.510 11.977 -12.640 1.00 92.69 84 SER A C 1
ATOM 668 O O . SER A 1 84 ? 0.721 11.877 -12.680 1.00 92.69 84 SER A O 1
ATOM 670 N N . ARG A 1 85 ? -1.203 12.725 -13.497 1.00 92.31 85 ARG A N 1
ATOM 671 C CA . ARG A 1 85 ? -0.571 13.712 -14.376 1.00 92.31 85 ARG A CA 1
ATOM 672 C C . ARG A 1 85 ? -0.097 14.892 -13.529 1.00 92.31 85 ARG A C 1
ATOM 674 O O . ARG A 1 85 ? -0.724 15.204 -12.516 1.00 92.31 85 ARG A O 1
ATOM 681 N N . MET A 1 86 ? 1.007 15.521 -13.922 1.00 91.19 86 MET A N 1
ATOM 682 C CA . MET A 1 86 ? 1.667 16.559 -13.120 1.00 91.19 86 MET A CA 1
ATOM 683 C C . MET A 1 86 ? 0.734 17.719 -12.753 1.00 91.19 86 MET A C 1
ATOM 685 O O . MET A 1 86 ? 0.760 18.177 -11.615 1.00 91.19 86 MET A O 1
ATOM 689 N N . GLU A 1 87 ? -0.138 18.137 -13.668 1.00 90.81 87 GLU A N 1
ATOM 690 C CA . GLU A 1 87 ? -1.108 19.221 -13.473 1.00 90.81 87 GLU A CA 1
ATOM 691 C C . GLU A 1 87 ? -2.185 18.930 -12.415 1.00 90.81 87 GLU A C 1
ATOM 693 O O . GLU A 1 87 ? -2.815 19.856 -11.913 1.00 90.81 87 GLU A O 1
ATOM 698 N N . TYR A 1 88 ? -2.396 17.661 -12.058 1.00 92.25 88 TYR A N 1
ATOM 699 C CA . TYR A 1 88 ? -3.372 17.248 -11.045 1.00 92.25 88 TYR A CA 1
ATOM 700 C C . TYR A 1 88 ? -2.723 16.929 -9.696 1.00 92.25 88 TYR A C 1
ATOM 702 O O . TYR A 1 88 ? -3.416 16.566 -8.743 1.00 92.25 88 TYR A O 1
ATOM 710 N N . ILE A 1 89 ? -1.395 17.019 -9.595 1.00 89.69 89 ILE A N 1
ATOM 711 C CA . ILE A 1 89 ? -0.681 16.801 -8.340 1.00 89.69 89 ILE A CA 1
ATOM 712 C C . ILE A 1 89 ? -0.652 18.122 -7.571 1.00 89.69 89 ILE A C 1
ATOM 714 O O . ILE A 1 89 ? -0.122 19.125 -8.042 1.00 89.69 89 ILE A O 1
ATOM 718 N N . SER A 1 90 ? -1.201 18.112 -6.355 1.00 87.94 90 SER A N 1
ATOM 719 C CA . SER A 1 90 ? -1.153 19.269 -5.456 1.00 87.94 90 SER A CA 1
ATOM 720 C C . SER A 1 90 ? 0.291 19.720 -5.213 1.00 87.94 90 SER A C 1
ATOM 722 O O . SER A 1 90 ? 1.194 18.896 -5.039 1.00 87.94 90 SER A O 1
ATOM 724 N N . SER A 1 91 ? 0.497 21.035 -5.097 1.00 86.75 91 SER A N 1
ATOM 725 C CA . SER A 1 91 ? 1.792 21.644 -4.765 1.00 86.75 91 SER A CA 1
ATOM 726 C C . SER A 1 91 ? 2.446 21.026 -3.520 1.00 86.75 91 SER A C 1
ATOM 728 O O . SER A 1 91 ? 3.664 20.849 -3.472 1.00 86.75 91 SER A O 1
ATOM 730 N N . HIS A 1 92 ? 1.644 20.592 -2.542 1.00 85.06 92 HIS A N 1
ATOM 731 C CA . HIS A 1 92 ? 2.117 19.926 -1.326 1.00 85.06 92 HIS A CA 1
ATOM 732 C C . HIS A 1 92 ? 2.812 18.576 -1.579 1.00 85.06 92 HIS A C 1
ATOM 734 O O . HIS A 1 92 ? 3.644 18.151 -0.769 1.00 85.06 92 HIS A O 1
ATOM 740 N N . HIS A 1 93 ? 2.493 17.903 -2.688 1.00 86.38 93 HIS A N 1
ATOM 741 C CA . HIS A 1 93 ? 3.035 16.593 -3.059 1.00 86.38 93 HIS A CA 1
ATOM 742 C C . HIS A 1 93 ? 4.174 16.667 -4.075 1.00 86.38 93 HIS A C 1
ATOM 744 O O . HIS A 1 93 ? 4.838 15.655 -4.285 1.00 86.38 93 HIS A O 1
ATOM 750 N N . LEU A 1 94 ? 4.470 17.840 -4.646 1.00 84.75 94 LEU A N 1
ATOM 751 C CA . LEU A 1 94 ? 5.548 17.999 -5.636 1.00 84.75 94 LEU A CA 1
ATOM 752 C C . LEU A 1 94 ? 6.928 17.627 -5.080 1.00 84.75 94 LEU A C 1
ATOM 754 O O . LEU A 1 94 ? 7.785 17.112 -5.792 1.00 84.75 94 LEU A O 1
ATOM 758 N N . LYS A 1 95 ? 7.134 17.794 -3.771 1.00 84.94 95 LYS A N 1
ATOM 759 C CA . LYS A 1 95 ? 8.361 17.348 -3.095 1.00 84.94 95 LYS A CA 1
ATOM 760 C C . LYS A 1 95 ? 8.439 15.825 -2.901 1.00 84.94 95 LYS A C 1
ATOM 762 O O . LYS A 1 95 ? 9.453 15.339 -2.404 1.00 84.94 95 LYS A O 1
ATOM 767 N N . ASN A 1 96 ? 7.383 15.079 -3.237 1.00 87.44 96 ASN A N 1
ATOM 768 C CA . ASN A 1 96 ? 7.209 13.640 -2.992 1.00 87.44 96 ASN A CA 1
ATOM 769 C C . ASN A 1 96 ? 7.031 12.833 -4.279 1.00 87.44 96 ASN A C 1
ATOM 771 O O . ASN A 1 96 ? 6.450 11.751 -4.233 1.00 87.44 96 ASN A O 1
ATOM 775 N N . LEU A 1 97 ? 7.485 13.367 -5.409 1.00 89.50 97 LEU A N 1
ATOM 776 C CA . LEU A 1 97 ? 7.385 12.719 -6.710 1.00 89.50 97 LEU A CA 1
ATOM 777 C C . LEU A 1 97 ? 8.455 11.634 -6.876 1.00 89.50 97 LEU A C 1
ATOM 779 O O . LEU A 1 97 ? 9.554 11.733 -6.326 1.00 89.50 97 LEU A O 1
ATOM 783 N N . SER A 1 98 ? 8.158 10.630 -7.699 1.00 88.88 98 SER A N 1
ATOM 784 C CA . SER A 1 98 ? 9.182 9.749 -8.253 1.00 88.88 98 SER A CA 1
ATOM 785 C C . SER A 1 98 ? 10.157 10.536 -9.121 1.00 88.88 98 SER A C 1
ATOM 787 O O . SER A 1 98 ? 9.792 11.526 -9.765 1.00 88.88 98 SER A O 1
ATOM 789 N N . LYS A 1 99 ? 11.403 10.055 -9.174 1.00 86.88 99 LYS A N 1
ATOM 790 C CA . LYS A 1 99 ? 12.462 10.660 -9.987 1.00 86.88 99 LYS A CA 1
ATOM 791 C C . LYS A 1 99 ? 12.121 10.641 -11.478 1.00 86.88 99 LYS A C 1
ATOM 793 O O . LYS A 1 99 ? 12.272 11.666 -12.140 1.00 86.88 99 LYS A O 1
ATOM 798 N N . TYR A 1 100 ? 11.636 9.502 -11.974 1.00 87.94 100 TYR A N 1
ATOM 799 C CA . TYR A 1 100 ? 11.280 9.306 -13.378 1.00 87.94 100 TYR A CA 1
ATOM 800 C C . TYR A 1 100 ? 9.765 9.214 -13.590 1.00 87.94 100 TYR A C 1
ATOM 802 O O . TYR A 1 100 ? 9.009 8.810 -12.697 1.00 87.94 100 TYR A O 1
ATOM 810 N N . GLU A 1 101 ? 9.353 9.602 -14.793 1.00 89.44 101 GLU A N 1
ATOM 811 C CA . GLU A 1 101 ? 7.992 9.478 -15.315 1.00 89.44 101 GLU A CA 1
ATOM 812 C C . GLU A 1 101 ? 7.742 8.086 -15.884 1.00 89.44 101 GLU A C 1
ATOM 814 O O . GLU A 1 101 ? 8.661 7.394 -16.321 1.00 89.44 101 GLU A O 1
ATOM 819 N N . THR A 1 102 ? 6.477 7.683 -15.877 1.00 88.25 102 THR A N 1
ATOM 820 C CA . THR A 1 102 ? 5.979 6.541 -16.645 1.00 88.25 102 THR A CA 1
ATOM 821 C C . THR A 1 102 ? 4.885 7.028 -17.593 1.00 88.25 102 THR A C 1
ATOM 823 O O . THR A 1 102 ? 4.439 8.172 -17.497 1.00 88.25 102 THR A O 1
ATOM 826 N N . ALA A 1 103 ? 4.449 6.177 -18.514 1.00 87.12 103 ALA A N 1
ATOM 827 C CA . ALA A 1 103 ? 3.376 6.494 -19.444 1.00 87.12 103 ALA A CA 1
ATOM 828 C C . ALA A 1 103 ? 2.228 5.499 -19.284 1.00 87.12 103 ALA A C 1
ATOM 830 O O . ALA A 1 103 ? 2.436 4.285 -19.272 1.00 87.12 103 ALA A O 1
ATOM 831 N N . LYS A 1 104 ? 0.998 6.010 -19.204 1.00 83.00 104 LYS A N 1
ATOM 832 C CA . LYS A 1 104 ? -0.220 5.199 -19.292 1.00 83.00 104 LYS A CA 1
ATOM 833 C C . LYS A 1 104 ? -0.984 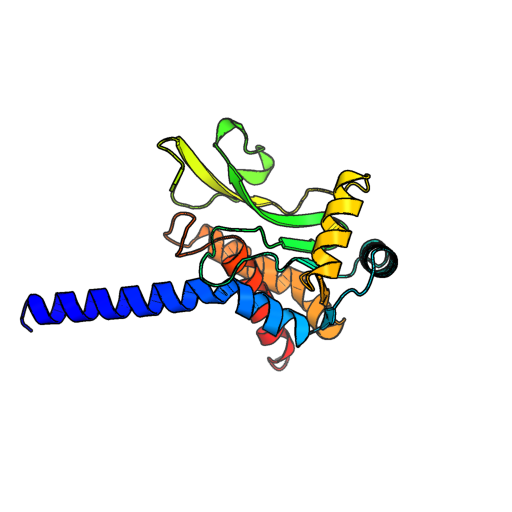5.635 -20.531 1.00 83.00 104 LYS A C 1
ATOM 835 O O . LYS A 1 104 ? -1.404 6.783 -20.610 1.00 83.00 104 LYS A O 1
ATOM 840 N N . ASN A 1 105 ? -1.141 4.730 -21.496 1.00 86.50 105 ASN A N 1
ATOM 841 C CA . ASN A 1 105 ? -1.774 5.019 -22.790 1.00 86.50 105 ASN A CA 1
ATOM 842 C C . ASN A 1 105 ? -1.140 6.234 -23.502 1.00 86.50 105 ASN A C 1
ATOM 844 O O . ASN A 1 105 ? -1.845 7.096 -24.014 1.00 86.50 105 ASN A O 1
ATOM 848 N N . GLY A 1 106 ? 0.193 6.345 -23.459 1.00 87.44 106 GLY A N 1
ATOM 849 C CA . GLY A 1 106 ? 0.936 7.469 -24.046 1.00 87.44 106 GLY A CA 1
ATOM 850 C C . GLY A 1 106 ? 0.908 8.771 -23.235 1.00 87.44 106 GLY A C 1
ATOM 851 O O . GLY A 1 106 ? 1.603 9.714 -23.594 1.00 87.44 106 GLY A O 1
ATOM 852 N N . ILE A 1 107 ? 0.162 8.829 -22.127 1.00 89.56 107 ILE A N 1
ATOM 853 C CA . ILE A 1 107 ? 0.068 10.022 -21.279 1.00 89.56 107 ILE A CA 1
ATOM 854 C C . ILE A 1 107 ? 1.142 9.961 -20.182 1.00 89.56 107 ILE A C 1
ATOM 856 O O . ILE A 1 107 ? 1.134 9.001 -19.398 1.00 89.56 107 ILE A O 1
ATOM 860 N N . PRO A 1 108 ? 2.034 10.967 -20.080 1.00 91.81 108 PRO A N 1
ATOM 861 C CA . PRO A 1 108 ? 3.024 11.047 -19.011 1.00 91.81 108 PRO A CA 1
ATOM 862 C C . PRO A 1 108 ? 2.363 11.192 -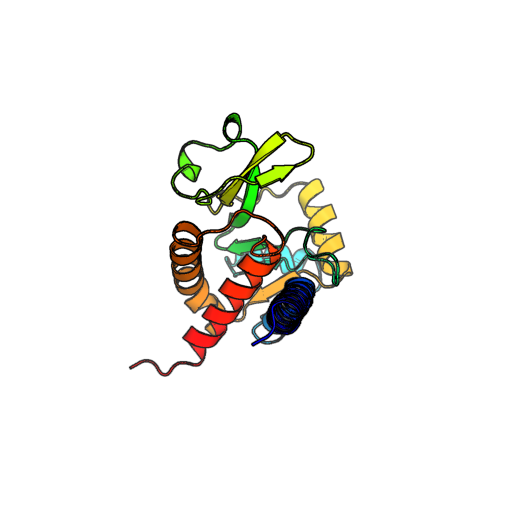17.641 1.00 91.81 108 PRO A C 1
ATOM 864 O O . PRO A 1 108 ? 1.493 12.041 -17.430 1.00 91.81 108 PRO A O 1
ATOM 867 N N . ILE A 1 109 ? 2.795 10.369 -16.693 1.00 92.75 109 ILE A N 1
ATOM 868 C CA . ILE A 1 109 ? 2.337 10.394 -15.305 1.00 92.75 109 ILE A CA 1
ATOM 869 C C . ILE A 1 109 ? 3.520 10.218 -14.353 1.00 92.75 109 ILE A C 1
ATOM 871 O O . ILE A 1 109 ? 4.498 9.521 -14.649 1.00 92.75 109 ILE A O 1
ATOM 875 N N . ARG A 1 110 ? 3.411 10.817 -13.165 1.00 91.56 110 ARG A N 1
ATOM 876 C CA . ARG A 1 110 ? 4.345 10.597 -12.057 1.00 91.56 110 ARG A CA 1
ATOM 877 C C . ARG A 1 110 ? 3.656 9.913 -10.902 1.00 91.56 110 ARG A C 1
ATOM 879 O O . ARG A 1 110 ? 2.476 10.136 -10.634 1.00 91.56 110 ARG A O 1
ATOM 886 N N . SER A 1 111 ? 4.433 9.102 -10.195 1.00 92.50 111 SER A N 1
ATOM 887 C CA . SER A 1 111 ? 3.992 8.587 -8.909 1.00 92.50 111 SER A CA 1
ATOM 888 C C . SER A 1 111 ? 4.396 9.505 -7.776 1.00 92.50 111 SER A C 1
ATOM 890 O O . SER A 1 111 ? 5.409 10.196 -7.868 1.00 92.50 111 SER A O 1
ATOM 892 N N . PHE A 1 112 ? 3.608 9.513 -6.711 1.00 92.75 112 PHE A N 1
ATOM 893 C CA . PHE A 1 112 ? 3.877 10.336 -5.544 1.00 92.75 112 PHE A CA 1
ATOM 894 C C . PHE A 1 112 ? 3.293 9.720 -4.282 1.00 92.75 112 PHE A C 1
ATOM 896 O O . PHE A 1 112 ? 2.262 9.044 -4.320 1.00 92.75 112 PHE A O 1
ATOM 903 N N . ILE A 1 113 ? 3.955 9.965 -3.152 1.00 93.19 113 ILE A N 1
ATOM 904 C CA . ILE A 1 113 ? 3.450 9.538 -1.847 1.00 93.19 113 ILE A CA 1
ATOM 905 C C . ILE A 1 113 ? 2.504 10.611 -1.302 1.00 93.19 113 ILE A C 1
ATOM 907 O O . ILE A 1 113 ? 2.899 11.761 -1.073 1.00 93.19 113 ILE A O 1
ATOM 911 N N . GLN A 1 114 ? 1.263 10.206 -1.060 1.00 92.94 114 GLN A N 1
ATOM 912 C CA . GLN A 1 114 ? 0.210 10.986 -0.425 1.00 92.94 114 GLN A CA 1
ATOM 913 C C . GLN A 1 114 ? 0.031 10.491 1.012 1.00 92.94 114 GLN A C 1
ATOM 915 O O . GLN A 1 114 ? -0.065 9.290 1.229 1.00 92.94 114 GLN A O 1
ATOM 920 N N . TYR A 1 115 ? 0.021 11.394 1.995 1.00 90.62 115 TYR A N 1
ATOM 921 C CA . TYR A 1 115 ? -0.098 11.033 3.421 1.00 90.62 115 TYR A CA 1
ATOM 922 C C . TYR A 1 115 ? -0.883 12.061 4.257 1.00 90.62 115 TYR A C 1
ATOM 924 O O . TYR A 1 115 ? -0.810 12.085 5.483 1.00 90.62 115 TYR A O 1
ATOM 932 N N . ASN A 1 116 ? -1.604 12.965 3.592 1.00 83.25 116 ASN A N 1
ATOM 933 C CA . ASN A 1 116 ? -2.311 14.096 4.198 1.00 83.25 116 ASN A CA 1
ATOM 934 C C . ASN A 1 116 ? -3.797 14.153 3.806 1.00 83.25 116 ASN A C 1
ATOM 936 O O . ASN A 1 116 ? -4.418 15.203 3.947 1.00 83.25 116 ASN A O 1
ATOM 940 N N . VAL A 1 117 ? -4.360 13.052 3.301 1.00 89.00 117 VAL A N 1
ATOM 941 C CA . VAL A 1 117 ? -5.784 12.971 2.955 1.00 89.00 117 VAL A CA 1
ATOM 942 C C . VAL A 1 117 ? -6.535 12.336 4.106 1.00 89.00 117 VAL A C 1
ATOM 944 O O . VAL A 1 117 ? -6.340 11.157 4.389 1.00 89.00 117 VAL A O 1
ATOM 947 N N . THR A 1 118 ? -7.381 13.125 4.760 1.00 92.56 118 THR A N 1
ATOM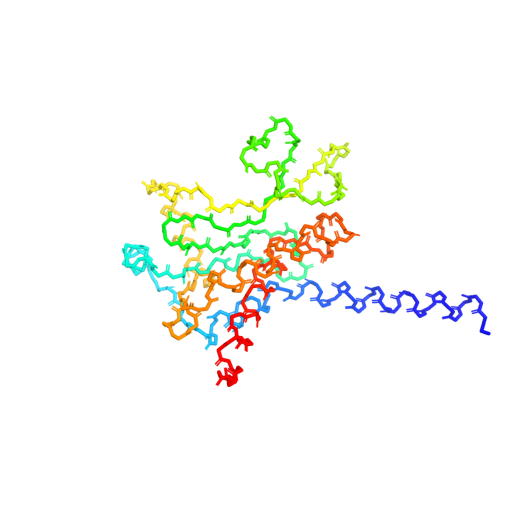 948 C CA . THR A 1 118 ? -8.287 12.644 5.804 1.00 92.56 118 THR A CA 1
ATOM 949 C C . THR A 1 118 ? -9.281 11.650 5.217 1.00 92.56 118 THR A C 1
ATOM 951 O O . THR A 1 118 ? -9.829 11.881 4.136 1.00 92.56 118 THR A O 1
ATOM 954 N N . VAL A 1 119 ? -9.511 10.553 5.932 1.00 91.38 119 VAL A N 1
ATOM 955 C CA . VAL A 1 119 ? -10.581 9.606 5.615 1.00 91.38 119 VAL A CA 1
ATOM 956 C C . VAL A 1 119 ? -11.917 10.327 5.785 1.00 91.38 119 VAL A C 1
ATOM 958 O O . VAL A 1 119 ? -12.202 10.861 6.853 1.00 91.38 119 VAL A O 1
ATOM 961 N N . LYS A 1 120 ? -12.714 10.379 4.719 1.00 91.06 120 LYS A N 1
ATOM 962 C CA . LYS A 1 120 ? -14.079 10.902 4.764 1.00 91.06 120 LYS A CA 1
ATOM 963 C C . LYS A 1 120 ? -15.027 9.722 4.850 1.00 91.06 120 LYS A C 1
ATOM 965 O O . LYS A 1 120 ? -15.035 8.893 3.947 1.00 91.06 120 LYS A O 1
ATOM 970 N N . GLU A 1 121 ? -15.771 9.635 5.943 1.00 87.06 121 GLU A N 1
ATOM 971 C CA . GLU A 1 121 ? -16.784 8.600 6.106 1.00 87.06 121 GLU A CA 1
ATOM 972 C C . GLU A 1 121 ? -18.036 8.982 5.322 1.00 87.06 121 GLU A C 1
ATOM 974 O O . GLU A 1 121 ? -18.778 9.886 5.698 1.00 87.06 121 GLU A O 1
ATOM 979 N N . ASP A 1 122 ? -18.236 8.294 4.206 1.00 88.62 122 ASP A N 1
ATOM 980 C CA . ASP A 1 122 ? -19.423 8.378 3.369 1.00 88.62 122 ASP A CA 1
ATOM 981 C C . ASP A 1 122 ? -19.886 6.969 2.955 1.00 88.62 122 ASP A C 1
ATOM 983 O O . ASP A 1 122 ? -19.283 5.946 3.304 1.00 88.62 122 ASP A O 1
ATOM 987 N N . THR A 1 123 ? -21.009 6.902 2.241 1.00 87.25 123 THR A N 1
ATOM 988 C CA . THR A 1 123 ? -21.588 5.636 1.775 1.00 87.25 123 THR A CA 1
ATOM 989 C C . THR A 1 123 ? -20.676 4.899 0.792 1.00 87.25 123 THR A C 1
ATOM 991 O O . THR A 1 123 ? -20.680 3.666 0.774 1.00 87.25 123 THR A O 1
ATOM 994 N N . GLU A 1 124 ? -19.864 5.621 0.015 1.00 89.25 124 GLU A N 1
ATOM 995 C CA . GLU A 1 124 ? -18.896 5.037 -0.917 1.00 89.25 124 GLU A CA 1
ATOM 996 C C . GLU A 1 124 ? -17.754 4.350 -0.157 1.00 89.25 124 GLU A C 1
ATOM 998 O O . GLU A 1 124 ? -17.414 3.197 -0.449 1.00 89.25 124 GLU A O 1
ATOM 1003 N N . LEU A 1 125 ? -17.202 5.013 0.864 1.00 91.38 125 LEU A N 1
ATOM 1004 C CA . LEU A 1 125 ? -16.194 4.436 1.743 1.00 91.38 125 LEU A CA 1
ATOM 1005 C C . LEU A 1 125 ? -16.735 3.185 2.427 1.00 91.38 125 LEU A C 1
ATOM 1007 O O . LEU A 1 125 ? -16.044 2.166 2.429 1.00 91.38 125 LEU A O 1
ATOM 1011 N N . HIS A 1 126 ? -17.950 3.244 2.977 1.00 94.94 126 HIS A N 1
ATOM 1012 C CA . HIS A 1 126 ? -18.552 2.098 3.650 1.00 94.94 126 HIS A CA 1
ATOM 1013 C C . HIS A 1 126 ? -18.640 0.890 2.711 1.00 94.94 126 HIS A C 1
ATOM 1015 O O . HIS A 1 126 ? -18.094 -0.164 3.029 1.00 94.94 126 HIS A O 1
ATOM 1021 N N . GLY A 1 127 ? -19.224 1.051 1.519 1.00 95.12 127 GLY A N 1
ATOM 1022 C CA . GLY A 1 127 ? -19.322 -0.040 0.544 1.00 95.12 127 GLY A CA 1
ATOM 1023 C C . GLY A 1 127 ? -17.954 -0.600 0.139 1.00 95.12 127 GLY A C 1
ATOM 1024 O O . GLY A 1 127 ? -17.759 -1.816 0.091 1.00 95.12 127 GLY A O 1
ATOM 1025 N N . LYS A 1 128 ? -16.971 0.279 -0.086 1.00 94.69 128 LYS A N 1
ATOM 1026 C CA . LYS A 1 128 ? -15.604 -0.116 -0.444 1.00 94.69 128 LYS A CA 1
ATOM 1027 C C . LYS A 1 128 ? -14.910 -0.889 0.674 1.00 94.69 128 LYS A C 1
ATOM 1029 O O . LYS A 1 128 ? -14.284 -1.911 0.402 1.00 94.69 128 LYS A O 1
ATOM 1034 N N . ILE A 1 129 ? -14.967 -0.400 1.909 1.00 96.62 129 ILE A N 1
ATOM 1035 C CA . ILE A 1 129 ? -14.302 -1.036 3.049 1.00 96.62 129 ILE A CA 1
ATOM 1036 C C . ILE A 1 129 ? -14.981 -2.357 3.393 1.00 96.62 129 ILE A C 1
ATOM 1038 O O . ILE A 1 129 ? -14.268 -3.341 3.564 1.00 96.62 129 ILE A O 1
ATOM 1042 N N . SER A 1 130 ? -16.315 -2.416 3.406 1.00 97.12 130 SER A N 1
ATOM 1043 C CA . SER A 1 130 ? -17.053 -3.664 3.633 1.00 97.12 130 SER A CA 1
ATOM 1044 C C . SER A 1 130 ? -16.680 -4.725 2.601 1.00 97.12 130 SER A C 1
ATOM 1046 O O . SER A 1 130 ? -16.268 -5.814 2.983 1.00 97.12 130 SER A O 1
ATOM 1048 N N . HIS A 1 131 ? -16.640 -4.372 1.310 1.00 96.38 131 HIS A N 1
ATOM 1049 C CA . HIS A 1 131 ? -16.154 -5.295 0.283 1.00 96.38 131 HIS A CA 1
ATOM 1050 C C . HIS A 1 131 ? -14.733 -5.801 0.575 1.00 96.38 131 HIS A C 1
ATOM 1052 O O . HIS A 1 131 ? -14.463 -6.993 0.464 1.00 96.38 131 HIS A O 1
ATOM 1058 N N . LEU A 1 132 ? -13.809 -4.908 0.952 1.00 96.38 132 LEU A N 1
ATOM 1059 C CA . LEU A 1 132 ? -12.422 -5.279 1.248 1.00 96.38 132 LEU A CA 1
ATOM 1060 C C . LEU A 1 132 ? -12.288 -6.141 2.508 1.00 96.38 132 LEU A C 1
ATOM 1062 O O . LEU A 1 132 ? -11.366 -6.957 2.575 1.00 96.38 132 LEU A O 1
ATOM 1066 N N . ILE A 1 133 ? -13.172 -5.965 3.485 1.00 97.50 133 ILE A N 1
ATOM 1067 C CA . ILE A 1 133 ? -13.276 -6.821 4.668 1.00 97.50 133 ILE A CA 1
ATOM 1068 C C . ILE A 1 133 ? -13.751 -8.215 4.254 1.00 97.50 133 ILE A C 1
ATOM 1070 O O . ILE A 1 133 ? -13.073 -9.188 4.584 1.00 97.50 133 ILE A O 1
ATOM 1074 N N . ASP A 1 134 ? -14.813 -8.310 3.449 1.00 96.81 134 ASP A N 1
ATOM 1075 C CA . ASP A 1 134 ? -15.383 -9.584 2.987 1.00 96.81 134 ASP A CA 1
ATOM 1076 C C . ASP A 1 134 ? -14.352 -10.435 2.235 1.00 96.81 134 ASP A C 1
ATOM 1078 O O . ASP A 1 134 ? -14.252 -11.645 2.435 1.00 96.81 134 ASP A O 1
ATOM 1082 N N . VAL A 1 135 ? -13.517 -9.801 1.403 1.00 94.88 135 VAL A N 1
ATOM 1083 C CA . VAL A 1 135 ? -12.430 -10.492 0.686 1.00 94.88 135 VAL A CA 1
ATOM 1084 C C . VAL A 1 135 ? -11.127 -10.605 1.493 1.00 94.88 135 VAL A C 1
ATOM 1086 O O . VAL A 1 135 ? -10.098 -11.017 0.951 1.00 94.88 135 VAL A O 1
ATOM 1089 N N . GLY A 1 136 ? -11.132 -10.234 2.778 1.00 95.56 136 GLY A N 1
ATOM 1090 C CA . GLY A 1 136 ? -10.024 -10.431 3.716 1.00 95.56 136 GLY A CA 1
ATOM 1091 C C . GLY A 1 136 ? -8.781 -9.578 3.443 1.00 95.56 136 GLY A C 1
ATOM 1092 O O . GLY A 1 136 ? -7.658 -10.053 3.628 1.00 95.56 136 GLY A O 1
ATOM 1093 N N . ARG A 1 137 ? -8.958 -8.338 2.971 1.00 96.25 137 ARG A N 1
ATOM 1094 C CA . ARG A 1 137 ? -7.883 -7.429 2.518 1.00 96.25 137 ARG A CA 1
ATOM 1095 C C . ARG A 1 137 ? -7.602 -6.258 3.463 1.00 96.25 137 ARG A C 1
ATOM 1097 O O . ARG A 1 137 ? -6.747 -5.430 3.139 1.00 96.25 137 ARG A O 1
ATOM 1104 N N . ILE A 1 138 ? -8.288 -6.189 4.603 1.00 98.06 138 ILE A N 1
ATOM 1105 C CA . ILE A 1 138 ? -8.096 -5.153 5.623 1.00 98.06 138 ILE A CA 1
ATOM 1106 C C . ILE A 1 138 ? -7.558 -5.771 6.916 1.00 98.06 138 ILE A C 1
ATOM 1108 O O . ILE A 1 138 ? -8.096 -6.750 7.434 1.00 98.06 138 ILE A O 1
ATOM 1112 N N . PHE A 1 139 ? -6.502 -5.162 7.446 1.00 98.56 139 PHE A N 1
ATOM 1113 C CA . PHE A 1 139 ? -5.832 -5.579 8.674 1.00 98.56 139 PHE A CA 1
ATOM 1114 C C . PHE A 1 139 ? -5.617 -4.373 9.583 1.00 98.56 139 PHE A C 1
ATOM 1116 O O . PHE A 1 139 ? -5.537 -3.243 9.108 1.00 98.56 139 PHE A O 1
ATOM 1123 N N . VAL A 1 140 ? -5.460 -4.610 10.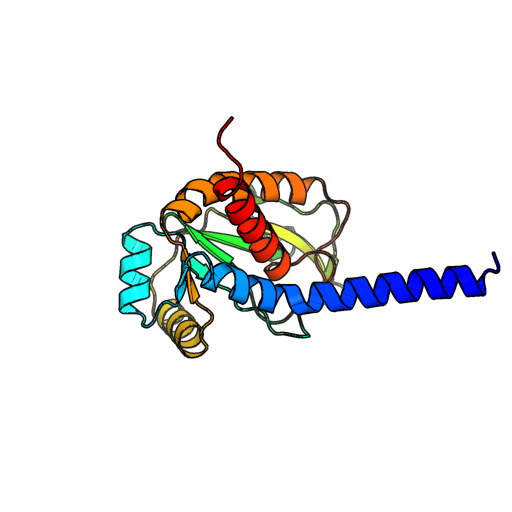877 1.00 98.50 140 VAL A N 1
ATOM 1124 C CA . VAL A 1 140 ? -4.990 -3.618 11.845 1.00 98.50 140 VAL A CA 1
ATOM 1125 C C . VAL A 1 140 ? -3.727 -4.146 12.512 1.00 98.50 140 VAL A C 1
ATOM 1127 O O . VAL A 1 140 ? -3.677 -5.312 12.898 1.00 98.50 140 VAL A O 1
ATOM 1130 N N . LEU A 1 141 ? -2.692 -3.310 12.588 1.00 98.44 141 LEU A N 1
ATOM 1131 C CA . LEU A 1 141 ? -1.418 -3.680 13.205 1.00 98.44 141 LEU A CA 1
ATOM 1132 C C . LEU A 1 141 ? -1.535 -3.720 14.730 1.00 98.44 141 LEU A C 1
ATOM 1134 O O . LEU A 1 141 ? -2.161 -2.837 15.327 1.00 98.44 141 LEU A O 1
ATOM 1138 N N . ASP A 1 142 ? -0.859 -4.683 15.353 1.00 97.88 142 ASP A N 1
ATOM 1139 C CA . ASP A 1 142 ? -0.748 -4.744 16.811 1.00 97.88 142 ASP A CA 1
ATOM 1140 C C . ASP A 1 142 ? 0.193 -3.647 17.333 1.00 97.88 142 ASP A C 1
ATOM 1142 O O . ASP A 1 142 ? 1.094 -3.177 16.631 1.00 97.88 142 ASP A O 1
ATOM 1146 N N . GLU A 1 143 ? -0.002 -3.224 18.585 1.00 95.69 143 GLU A N 1
ATOM 1147 C CA . GLU A 1 143 ? 0.677 -2.052 19.161 1.00 95.69 143 GLU A CA 1
ATOM 1148 C C . GLU A 1 143 ? 2.211 -2.065 19.065 1.00 95.69 143 GLU A C 1
ATOM 1150 O O . GLU A 1 143 ? 2.765 -1.042 18.645 1.00 95.69 143 GLU A O 1
ATOM 1155 N N . PRO A 1 144 ? 2.924 -3.172 19.367 1.00 94.25 144 PRO A N 1
ATOM 1156 C CA . PRO A 1 144 ? 4.384 -3.198 19.265 1.00 94.25 144 PRO A CA 1
ATOM 1157 C C . PRO A 1 144 ? 4.893 -2.826 17.867 1.00 94.25 144 PRO A C 1
ATOM 1159 O O . PRO A 1 144 ? 5.908 -2.145 17.731 1.00 94.25 144 PRO A O 1
ATOM 1162 N N . TYR A 1 145 ? 4.157 -3.221 16.827 1.00 96.56 145 TYR A N 1
ATOM 1163 C CA . TYR A 1 145 ? 4.489 -2.947 15.433 1.00 96.56 145 TYR A CA 1
ATOM 1164 C C . TYR A 1 145 ? 3.985 -1.573 14.984 1.00 96.56 145 TYR A C 1
ATOM 1166 O O . TYR A 1 145 ? 4.711 -0.829 14.320 1.00 96.56 145 TYR A O 1
ATOM 1174 N N . ALA A 1 146 ? 2.768 -1.192 15.385 1.00 96.50 146 ALA A N 1
ATOM 1175 C CA . ALA A 1 146 ? 2.185 0.110 15.072 1.00 96.50 1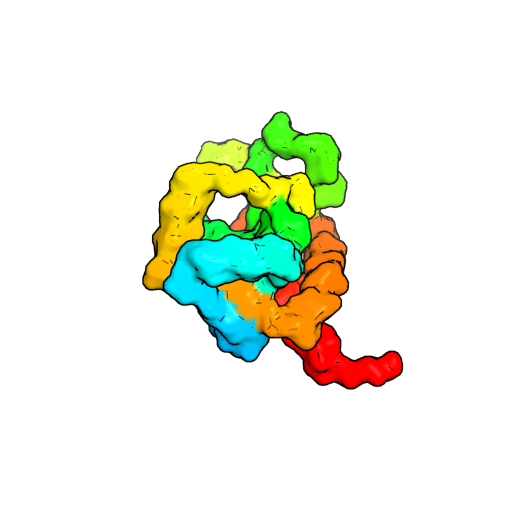46 ALA A CA 1
ATOM 1176 C C . ALA A 1 146 ? 3.065 1.274 15.568 1.00 96.50 146 ALA A C 1
ATOM 1178 O O . ALA A 1 146 ? 3.207 2.276 14.866 1.00 96.50 146 ALA A O 1
ATOM 1179 N N . ASN A 1 147 ? 3.734 1.113 16.715 1.00 95.88 147 ASN A N 1
ATOM 1180 C CA . ASN A 1 147 ? 4.659 2.106 17.276 1.00 95.88 147 ASN A CA 1
ATOM 1181 C C . ASN A 1 147 ? 5.844 2.435 16.349 1.00 95.88 147 ASN A C 1
ATOM 1183 O O . ASN A 1 147 ? 6.347 3.558 16.358 1.00 95.88 147 ASN A O 1
ATOM 1187 N N . ASN A 1 148 ? 6.261 1.488 15.505 1.00 96.50 148 ASN A N 1
ATOM 1188 C CA . ASN A 1 148 ? 7.360 1.665 14.554 1.00 96.50 148 ASN A CA 1
ATOM 1189 C C . ASN A 1 148 ? 6.899 2.164 13.171 1.00 96.50 148 ASN A C 1
ATOM 1191 O O . ASN A 1 148 ? 7.737 2.459 12.313 1.00 96.50 148 ASN A O 1
ATOM 1195 N N . PHE A 1 149 ? 5.587 2.302 12.937 1.00 97.38 149 PHE A N 1
ATOM 1196 C CA . PHE A 1 149 ? 5.023 2.618 11.620 1.00 97.38 149 PHE A CA 1
ATOM 1197 C C . PHE A 1 149 ? 5.577 3.913 11.017 1.00 97.38 149 PHE A C 1
ATOM 1199 O O . PHE A 1 149 ? 6.072 3.902 9.891 1.00 97.38 149 PHE A O 1
ATOM 1206 N N . TRP A 1 150 ? 5.531 5.033 11.745 1.00 96.88 150 TRP A N 1
ATOM 1207 C CA . TRP A 1 150 ? 5.953 6.326 11.191 1.00 96.88 150 TRP A CA 1
ATOM 1208 C C . TRP A 1 150 ? 7.451 6.374 10.878 1.00 96.88 150 TRP A C 1
ATOM 1210 O O . TRP A 1 150 ? 7.854 6.996 9.891 1.00 96.88 150 TRP A O 1
ATOM 1220 N N . MET A 1 151 ? 8.272 5.677 11.667 1.00 96.69 151 MET A N 1
ATOM 1221 C CA . MET A 1 151 ? 9.701 5.533 11.397 1.00 96.69 151 MET A CA 1
ATOM 1222 C C . MET A 1 151 ? 9.941 4.682 10.142 1.00 96.69 151 MET A C 1
ATOM 1224 O O . MET A 1 151 ? 10.654 5.118 9.235 1.00 96.69 151 MET A O 1
ATOM 1228 N N . ALA A 1 152 ? 9.282 3.524 10.032 1.00 97.12 152 ALA A N 1
ATOM 1229 C CA . ALA A 1 152 ? 9.338 2.666 8.848 1.00 97.12 152 ALA A CA 1
ATOM 1230 C C . ALA A 1 152 ? 8.881 3.400 7.574 1.00 97.12 152 ALA A C 1
ATOM 1232 O O . ALA A 1 152 ? 9.562 3.355 6.544 1.00 97.12 152 ALA A O 1
ATOM 1233 N N . PHE A 1 153 ? 7.765 4.128 7.660 1.00 96.56 153 PHE A N 1
ATOM 1234 C CA . PHE A 1 153 ? 7.236 4.964 6.587 1.00 96.56 153 PHE A CA 1
ATOM 1235 C C . PHE A 1 153 ? 8.245 6.030 6.158 1.00 96.56 153 PHE A C 1
ATOM 1237 O O . PHE A 1 153 ? 8.529 6.152 4.968 1.00 96.56 153 PHE A O 1
ATOM 1244 N N . ARG A 1 154 ? 8.838 6.771 7.104 1.00 94.69 154 ARG A N 1
ATOM 1245 C CA . ARG A 1 154 ? 9.831 7.814 6.803 1.00 94.69 154 ARG A CA 1
ATOM 1246 C C . ARG A 1 154 ? 11.050 7.246 6.074 1.00 94.69 154 ARG A C 1
ATOM 1248 O O . ARG A 1 154 ? 11.527 7.861 5.120 1.00 94.69 154 ARG A O 1
ATOM 1255 N N . LEU A 1 155 ? 11.533 6.073 6.482 1.00 93.69 155 LEU A N 1
ATOM 1256 C CA . LEU A 1 155 ? 12.656 5.396 5.827 1.00 93.69 155 LEU A CA 1
ATOM 1257 C C . LEU A 1 155 ? 12.315 4.947 4.399 1.00 93.69 155 LEU A C 1
ATOM 1259 O O . LEU A 1 155 ? 13.145 5.087 3.497 1.00 93.69 155 LEU A O 1
ATOM 1263 N N . GLU A 1 156 ? 11.111 4.421 4.158 1.00 94.00 156 GLU A N 1
ATOM 1264 C CA . GLU A 1 156 ? 10.685 4.089 2.791 1.00 94.00 156 GLU A CA 1
ATOM 1265 C C . GLU A 1 156 ? 10.447 5.339 1.949 1.00 94.00 156 GLU A C 1
ATOM 1267 O O . GLU A 1 156 ? 10.840 5.373 0.790 1.00 94.00 156 GLU A O 1
ATOM 1272 N N . PHE A 1 157 ? 9.895 6.396 2.532 1.00 91.31 157 PHE A N 1
ATOM 1273 C CA . PHE A 1 157 ? 9.682 7.667 1.857 1.00 91.31 157 PHE A CA 1
ATOM 1274 C C . PHE A 1 157 ? 10.991 8.299 1.368 1.00 91.31 157 PHE A C 1
ATOM 1276 O O . PHE A 1 157 ? 11.064 8.758 0.228 1.00 91.31 157 PHE A O 1
ATOM 1283 N N . ILE A 1 158 ? 12.045 8.294 2.192 1.00 89.69 158 ILE A N 1
ATOM 1284 C CA . ILE A 1 158 ? 13.383 8.747 1.778 1.00 89.69 158 ILE A CA 1
ATOM 1285 C C . ILE A 1 158 ? 13.887 7.871 0.628 1.00 89.69 158 ILE A C 1
ATOM 1287 O O . ILE A 1 158 ? 14.283 8.383 -0.418 1.00 89.69 158 ILE A O 1
ATOM 1291 N N . ARG A 1 159 ? 13.815 6.544 0.783 1.00 88.56 159 ARG A N 1
ATOM 1292 C CA . ARG A 1 159 ? 14.261 5.603 -0.252 1.00 88.56 159 ARG A CA 1
ATOM 1293 C C . ARG A 1 159 ? 13.535 5.819 -1.578 1.00 88.56 159 ARG A C 1
ATOM 1295 O O . ARG A 1 159 ? 14.191 5.839 -2.615 1.00 88.56 159 ARG A O 1
ATOM 1302 N N . PHE A 1 160 ? 12.218 6.005 -1.552 1.00 88.31 160 PHE A N 1
ATOM 1303 C CA . PHE A 1 160 ? 11.390 6.236 -2.733 1.00 88.31 160 PHE A CA 1
ATOM 1304 C C . PHE A 1 160 ? 11.896 7.421 -3.566 1.00 88.31 160 PHE A C 1
ATOM 1306 O O . PHE A 1 160 ? 12.054 7.288 -4.778 1.00 88.31 160 PHE A O 1
ATOM 1313 N N . LYS A 1 161 ? 12.240 8.545 -2.923 1.00 81.06 161 LYS A N 1
ATOM 1314 C CA . LYS A 1 161 ? 12.732 9.751 -3.615 1.00 81.06 161 LYS A CA 1
ATOM 1315 C C . LYS A 1 161 ? 14.062 9.547 -4.333 1.00 81.06 161 LYS A C 1
ATOM 1317 O O . LYS A 1 161 ? 14.311 10.175 -5.358 1.00 81.06 161 LYS A O 1
ATOM 1322 N N . HIS A 1 162 ? 14.921 8.685 -3.798 1.00 81.31 162 HIS A N 1
ATOM 1323 C CA . HIS A 1 162 ? 16.267 8.473 -4.331 1.00 81.31 162 HIS A CA 1
ATOM 1324 C C . HIS A 1 162 ? 16.360 7.317 -5.325 1.00 81.31 162 HIS A C 1
ATOM 1326 O O . HIS A 1 162 ? 17.396 7.151 -5.973 1.00 81.31 162 HIS A O 1
ATOM 1332 N N . ARG A 1 163 ? 15.310 6.504 -5.474 1.00 78.38 163 ARG A N 1
ATOM 1333 C CA . ARG A 1 163 ? 15.383 5.338 -6.348 1.00 78.38 163 ARG A CA 1
ATOM 1334 C C . ARG A 1 163 ? 15.294 5.717 -7.834 1.00 78.38 163 ARG A C 1
ATOM 1336 O O . ARG A 1 163 ? 14.432 6.502 -8.227 1.00 78.38 163 ARG A O 1
ATOM 1343 N N . PRO A 1 164 ? 16.153 5.129 -8.687 1.00 76.88 164 PRO A N 1
ATOM 1344 C CA . PRO A 1 164 ? 16.210 5.454 -10.103 1.00 76.88 164 PRO A CA 1
ATOM 1345 C C . PRO A 1 164 ? 15.196 4.629 -10.913 1.00 76.88 164 PRO A C 1
ATOM 1347 O O . PRO A 1 164 ? 15.571 3.964 -11.871 1.00 76.88 164 PRO A O 1
ATOM 1350 N N . PHE A 1 165 ? 13.915 4.647 -10.545 1.00 74.19 165 PHE A N 1
ATOM 1351 C CA . PHE A 1 165 ? 12.867 3.992 -11.335 1.00 74.19 165 PHE A CA 1
ATOM 1352 C C . PHE A 1 165 ? 11.646 4.893 -11.537 1.00 74.19 165 PHE A C 1
ATOM 1354 O O . PHE A 1 165 ? 11.446 5.872 -10.813 1.00 74.19 165 PHE A O 1
ATOM 1361 N N . ALA A 1 166 ? 10.819 4.521 -12.510 1.00 74.94 166 ALA A N 1
ATOM 1362 C CA . ALA A 1 166 ? 9.443 4.981 -12.633 1.00 74.94 166 ALA A CA 1
ATOM 1363 C C . ALA A 1 166 ? 8.484 3.981 -11.957 1.00 74.94 166 ALA A C 1
ATOM 1365 O O . ALA A 1 166 ? 8.863 2.838 -11.682 1.00 74.94 166 ALA A O 1
ATOM 1366 N N . TYR A 1 167 ? 7.243 4.398 -11.692 1.00 80.06 167 TYR A N 1
ATOM 1367 C CA . TYR A 1 167 ? 6.215 3.486 -11.181 1.00 80.06 167 TYR A CA 1
ATOM 1368 C C . TYR A 1 167 ? 5.943 2.362 -12.182 1.00 80.06 167 TYR A C 1
ATOM 1370 O O . TYR A 1 167 ? 5.822 2.599 -13.385 1.00 80.06 167 TYR A O 1
ATOM 1378 N N . GLY A 1 168 ? 5.790 1.142 -11.674 1.00 77.62 168 GLY A N 1
ATOM 1379 C CA . GLY A 1 168 ? 5.451 -0.025 -12.477 1.00 77.62 168 GLY A CA 1
ATOM 1380 C C . GLY A 1 168 ? 5.807 -1.316 -11.758 1.00 77.62 168 GLY A C 1
ATOM 1381 O O . GLY A 1 168 ? 5.657 -1.435 -10.541 1.00 77.62 168 GLY A O 1
ATOM 1382 N N . LEU A 1 169 ? 6.322 -2.289 -12.507 1.00 80.19 169 LEU A N 1
ATOM 1383 C CA . LEU A 1 169 ? 6.710 -3.582 -11.944 1.00 80.19 169 LEU A CA 1
ATOM 1384 C C . LEU A 1 169 ? 7.840 -3.460 -10.911 1.00 80.19 169 LEU A C 1
ATOM 1386 O O . LEU A 1 169 ? 7.894 -4.245 -9.971 1.00 80.19 169 LEU A O 1
ATOM 1390 N N . HIS A 1 170 ? 8.719 -2.460 -11.052 1.00 79.88 170 HIS A N 1
ATOM 1391 C CA . HIS A 1 170 ? 9.802 -2.243 -10.093 1.00 79.88 170 HIS A CA 1
ATOM 1392 C C . HIS A 1 170 ? 9.338 -1.732 -8.743 1.00 79.88 170 HIS A C 1
ATOM 1394 O O . HIS A 1 170 ? 9.966 -2.033 -7.723 1.00 79.88 170 HIS A O 1
ATOM 1400 N N . TYR A 1 171 ? 8.290 -0.918 -8.760 1.00 86.06 171 TYR A N 1
ATOM 1401 C CA . TYR A 1 171 ? 7.776 -0.277 -7.576 1.00 86.06 171 TYR A CA 1
ATOM 1402 C C . TYR A 1 171 ? 6.392 0.290 -7.853 1.00 86.06 171 TYR A C 1
ATOM 1404 O O . TYR A 1 171 ? 6.201 1.103 -8.760 1.00 86.06 171 TYR A O 1
ATOM 1412 N N . ASN A 1 172 ? 5.432 -0.148 -7.056 1.00 90.25 172 ASN A N 1
ATOM 1413 C CA . ASN A 1 172 ? 4.044 0.274 -7.119 1.00 90.25 172 ASN A CA 1
ATOM 1414 C C . ASN A 1 172 ? 3.467 0.366 -5.699 1.00 90.25 172 ASN A C 1
ATOM 1416 O O . ASN A 1 172 ? 4.184 0.173 -4.716 1.00 90.25 172 ASN A O 1
ATOM 1420 N N . CYS A 1 173 ? 2.176 0.679 -5.573 1.00 93.06 173 CYS A N 1
ATOM 1421 C CA . CYS A 1 173 ? 1.523 0.802 -4.267 1.00 93.06 173 CYS A CA 1
ATOM 1422 C C . CYS A 1 173 ? 1.607 -0.475 -3.409 1.00 93.06 173 CYS A C 1
ATOM 1424 O O . CYS A 1 173 ? 1.767 -0.374 -2.194 1.00 93.06 173 CYS A O 1
ATOM 1426 N N . ASN A 1 174 ? 1.584 -1.665 -4.020 1.00 93.00 174 ASN A N 1
ATOM 1427 C CA . ASN A 1 174 ? 1.737 -2.935 -3.308 1.00 93.00 174 ASN A CA 1
ATOM 1428 C C . ASN A 1 174 ? 3.175 -3.097 -2.803 1.00 93.00 174 ASN A C 1
ATOM 1430 O O . ASN A 1 174 ? 3.381 -3.343 -1.618 1.00 93.00 174 ASN A O 1
ATOM 1434 N N . THR A 1 175 ? 4.174 -2.851 -3.658 1.00 91.12 175 THR A N 1
ATOM 1435 C CA . THR A 1 175 ? 5.591 -2.866 -3.259 1.00 91.12 175 THR A CA 1
ATOM 1436 C C . THR A 1 175 ? 5.885 -1.863 -2.143 1.00 91.12 175 THR A C 1
ATOM 1438 O O . THR A 1 175 ? 6.634 -2.178 -1.221 1.00 91.12 175 THR A O 1
ATOM 1441 N N . PHE A 1 176 ? 5.297 -0.665 -2.206 1.00 94.00 176 PHE A N 1
ATOM 1442 C CA . PHE A 1 176 ? 5.424 0.360 -1.170 1.00 94.00 176 PHE A CA 1
ATOM 1443 C C . PHE A 1 176 ? 4.915 -0.147 0.184 1.00 94.00 176 PHE A C 1
ATOM 1445 O O . PHE A 1 176 ? 5.667 -0.126 1.158 1.00 94.00 176 PHE A O 1
ATOM 1452 N N . VAL A 1 177 ? 3.681 -0.664 0.237 1.00 96.00 177 VAL A N 1
ATOM 1453 C CA . VAL A 1 177 ? 3.106 -1.226 1.470 1.00 96.00 177 VAL A CA 1
ATOM 1454 C C . VAL A 1 177 ? 3.957 -2.382 1.991 1.00 96.00 177 VAL A C 1
ATOM 1456 O O . VAL A 1 177 ? 4.316 -2.384 3.168 1.00 96.00 177 VAL A O 1
ATOM 1459 N N . ALA A 1 178 ? 4.379 -3.301 1.119 1.00 94.12 178 ALA A N 1
ATOM 1460 C CA . ALA A 1 178 ? 5.226 -4.427 1.499 1.00 94.12 178 ALA A CA 1
ATOM 1461 C C . ALA A 1 178 ? 6.558 -3.962 2.114 1.00 94.12 178 ALA A C 1
ATOM 1463 O O . ALA A 1 178 ? 6.969 -4.450 3.165 1.00 94.12 178 ALA A O 1
ATOM 1464 N N . CYS A 1 179 ? 7.213 -2.973 1.498 1.00 94.19 179 CYS A N 1
ATOM 1465 C CA . CYS A 1 179 ? 8.481 -2.417 1.973 1.00 94.19 179 CYS A CA 1
ATOM 1466 C C . CYS A 1 179 ? 8.348 -1.679 3.315 1.00 94.19 179 CYS A C 1
ATOM 1468 O O . CYS A 1 179 ? 9.295 -1.679 4.108 1.00 94.19 179 CYS A O 1
ATOM 1470 N N . VAL A 1 180 ? 7.214 -1.019 3.571 1.00 96.81 180 VAL A N 1
ATOM 1471 C CA . VAL A 1 180 ? 6.940 -0.384 4.869 1.00 96.81 180 VAL A CA 1
ATOM 1472 C C . VAL A 1 180 ? 6.706 -1.453 5.935 1.00 96.81 180 VAL A C 1
ATOM 1474 O O . VAL A 1 180 ? 7.350 -1.399 6.979 1.00 96.81 180 VAL A O 1
ATOM 1477 N N . LEU A 1 181 ? 5.874 -2.460 5.659 1.00 97.25 181 LEU A N 1
ATOM 1478 C CA . LEU A 1 181 ? 5.606 -3.568 6.583 1.00 97.25 181 LEU A CA 1
ATOM 1479 C C . LEU A 1 181 ? 6.879 -4.348 6.951 1.00 97.25 181 LEU A C 1
ATOM 1481 O O . LEU A 1 181 ? 7.123 -4.616 8.123 1.00 97.25 181 LEU A O 1
ATOM 1485 N N . GLN A 1 182 ? 7.737 -4.648 5.972 1.00 95.00 182 GLN A N 1
ATOM 1486 C CA . GLN A 1 182 ? 9.033 -5.292 6.219 1.00 95.00 182 GLN A CA 1
ATOM 1487 C C . GLN A 1 182 ? 9.934 -4.469 7.142 1.00 95.00 182 GLN A C 1
ATOM 1489 O O . GLN A 1 182 ? 10.623 -5.026 7.989 1.00 95.00 182 GLN A O 1
ATOM 1494 N N . ARG A 1 183 ? 9.932 -3.140 7.002 1.00 95.31 183 ARG A N 1
ATOM 1495 C CA . ARG A 1 183 ? 10.690 -2.282 7.918 1.00 95.31 183 ARG A CA 1
ATOM 1496 C C . ARG A 1 183 ? 10.093 -2.242 9.308 1.00 95.31 183 ARG A C 1
ATOM 1498 O O . ARG A 1 183 ? 10.852 -2.190 10.262 1.00 95.31 183 ARG A O 1
ATOM 1505 N N . VAL A 1 184 ? 8.766 -2.247 9.425 1.00 96.69 184 VAL A N 1
ATOM 1506 C CA . VAL A 1 184 ? 8.107 -2.343 10.730 1.00 96.69 184 VAL A CA 1
ATOM 1507 C C . VAL A 1 184 ? 8.583 -3.599 11.459 1.00 96.69 184 VAL A C 1
ATOM 1509 O O . VAL A 1 184 ? 9.037 -3.483 12.590 1.00 96.69 184 VAL A O 1
ATOM 1512 N N . LEU A 1 185 ? 8.579 -4.755 10.787 1.00 94.38 185 LEU A N 1
ATOM 1513 C CA . LEU A 1 185 ? 9.141 -6.003 11.319 1.00 94.38 185 LEU A CA 1
ATOM 1514 C C . LEU A 1 185 ? 10.598 -5.836 11.770 1.00 94.38 185 LEU A C 1
ATOM 1516 O O . LEU A 1 185 ? 10.908 -6.056 12.936 1.00 94.38 185 LEU A O 1
ATOM 1520 N N . GLN A 1 186 ? 11.473 -5.361 10.879 1.00 93.38 186 GLN A N 1
ATOM 1521 C CA . GLN A 1 186 ? 12.903 -5.184 11.172 1.00 93.38 186 GLN A CA 1
ATOM 1522 C C . GLN A 1 186 ? 13.158 -4.275 12.379 1.00 93.38 186 GLN A C 1
ATOM 1524 O O . GLN A 1 186 ? 14.039 -4.555 13.187 1.00 93.38 186 GLN A O 1
ATOM 1529 N N . LEU A 1 187 ? 12.402 -3.183 12.505 1.00 93.44 187 LEU A N 1
ATOM 1530 C CA . LEU A 1 187 ? 12.534 -2.227 13.607 1.00 93.44 187 LEU A CA 1
ATOM 1531 C C . LEU A 1 187 ? 11.993 -2.768 14.934 1.00 93.44 187 LEU A C 1
ATOM 1533 O O . LEU A 1 187 ? 12.418 -2.304 15.988 1.00 93.44 187 LEU A O 1
ATOM 1537 N N . THR A 1 188 ? 11.059 -3.718 14.895 1.00 92.06 188 THR A N 1
ATOM 1538 C CA . THR A 1 188 ? 10.542 -4.385 16.095 1.00 92.06 188 THR A CA 1
ATOM 1539 C C . THR A 1 188 ? 11.451 -5.531 16.543 1.00 92.06 188 THR A C 1
ATOM 1541 O O . THR A 1 188 ? 11.625 -5.729 17.740 1.00 92.06 188 THR A O 1
ATOM 1544 N N . GLU A 1 189 ? 12.051 -6.263 15.601 1.00 86.50 189 GLU A N 1
ATOM 1545 C CA . GLU A 1 189 ? 12.927 -7.414 15.874 1.00 86.50 189 GLU A CA 1
ATOM 1546 C C . GLU A 1 189 ? 14.381 -7.022 16.183 1.00 86.50 189 GLU A C 1
ATOM 1548 O O . GLU A 1 189 ? 15.122 -7.810 16.767 1.00 86.50 189 GLU A O 1
ATOM 1553 N N . SER A 1 190 ? 14.811 -5.812 15.811 1.00 73.62 190 SER A N 1
ATOM 1554 C CA . SER A 1 190 ? 16.156 -5.331 16.139 1.00 73.62 190 SER A CA 1
ATOM 1555 C C . SER A 1 190 ? 16.243 -4.968 17.629 1.00 73.62 190 SER A C 1
ATOM 1557 O O . SER A 1 190 ? 15.439 -4.151 18.092 1.00 73.62 190 SER A O 1
ATOM 1559 N N . PRO A 1 191 ? 17.215 -5.508 18.392 1.00 51.31 191 PRO A N 1
ATOM 1560 C CA . PRO A 1 191 ? 17.432 -5.079 19.765 1.00 51.31 191 PRO A CA 1
ATOM 1561 C C . PRO A 1 191 ? 17.718 -3.578 19.777 1.00 51.31 191 PRO A C 1
ATOM 1563 O O . PRO A 1 191 ? 18.531 -3.086 18.992 1.00 51.31 191 PRO A O 1
ATOM 1566 N N . ARG A 1 192 ? 17.023 -2.842 20.650 1.00 51.72 192 ARG A N 1
ATOM 1567 C CA . ARG A 1 192 ? 17.343 -1.439 20.922 1.00 51.72 192 ARG A CA 1
ATOM 1568 C C . ARG A 1 192 ? 18.751 -1.411 21.516 1.00 51.72 192 ARG A C 1
ATOM 1570 O O . ARG A 1 192 ? 18.923 -1.836 22.655 1.00 51.72 192 ARG A O 1
ATOM 1577 N N . VAL A 1 193 ? 19.730 -1.003 20.711 1.00 40.38 193 VAL A N 1
ATOM 1578 C CA . VAL A 1 193 ? 21.079 -0.652 21.175 1.00 40.38 193 VAL A CA 1
ATOM 1579 C C . VAL A 1 193 ? 21.006 0.681 21.901 1.00 40.38 193 VAL A C 1
ATOM 1581 O O . VAL A 1 193 ? 20.323 1.587 21.366 1.00 40.38 193 VAL A O 1
#

Foldseek 3Di:
DDPVVVVVVVVVVVVVLLQVLLCLLVLLLVLLVVQFNAQQAVVSVVVCLVVQFKKWQSFADRNHRPPGFIWIQGNQWTWWKDKDAPVPDDPVFPLFWAPDWDDDVNGTIIIGTDTPHGDDDDPVVNVVVRVSSVVRRMTTGDDLLRVCQVVLLVVLSVVRRPDPDGDDSNDHRSNSSSSSSVVSVVVSPDPDD

pLDDT: mean 90.15, std 8.49, range [40.38, 98.56]

Radius of gyration: 17.78 Å; chains: 1; bounding box: 53×38×47 Å

Sequence (193 aa):
MDRDDAAKIIQKNWNNFATTRKQDSEMCRKIAGQIGRKITDYADFQRSLYANKVIVQANGTEHCPMIGHSAFIATQRYVSLNMSRMEYISSHHLKNLSKYETAKNGIPIRSFIQYNVTVKEDTELHGKISHLIDVGRIFVLDEPYANNFWMAFRLEFIRFKHRPFAYGLHYNCNTFVACVLQRVLQLTESPRV

Secondary structure (DSSP, 8-state):
--HHHHHHHHHHHHHHHHHHHTTHHHHHHHHHHHSEEE--SHHHHHHHHHTT--EEE--PPSS-TTSS--EEEETTEEEEEEEE-GGGS-GGGGGGB-SS-EEETTEEEEEEEEEEEEPP--HHHHHHHHHHHHTT-EEEE-HHHHTTHHHHHHHHHHHHHH----SBTTB-HHHHHHHHHHHHHHHHHS---